Protein AF-A0A075U609-F1 (afdb_monomer_lite)

Radius of gyration: 17.45 Å; chains: 1; bounding box: 50×37×43 Å

Foldseek 3Di:
DLVLLQVFPAQDPCLVVCLVVLLVQLLVLLPDPDPLSLCSLVVSLLVSCCNGRNPVSSVLQADAFDPPLVVLLVVLLVLLVVQLVVLQVCQVVVVHDHWDAQPVLVVQADPDPVSNVVSLVSVLSSLLSLLSSLCSQLSVQLSVPCVPPHNVVSNVVSLLVSLLVSLVSCCVRGVNRSSCSRRNRSVSLSSLSVSSVNRVHNVSSSVSRSVSVCVPSVCSNVVND

InterPro domains:
  IPR003675 CAAX prenyl protease 2/Lysostaphin resistance protein A-like domain [PF02517] (118-215)

Secondary structure (DSSP, 8-state):
-HHHHHHSPPPPHHHHHHHHHHHHHHHHHHHS--TTGGGHHHHHHHHHHHHHHHHHHHHHHTSPPPTTTHHHHHHHHHHHHHHHHHHHHHHHHTT--PPPPPTTGGGT--SSHHHHHHHHHHHHHHHHHHHHHHHHHHHHHHHHHHHHH-HHHHHHHHHHHHHHHHHHHTTGGGTT-HHIIIIIIIIHTHHHHHHHHHHTSTHHHHHHHHHHHHHHHHHHHTT--

pLDDT: mean 94.1, std 4.77, range [74.94, 98.69]

Sequence (225 aa):
MLNRIEQAPMPYKWTFIVAPFIIALGMYGGTNPVPLSWLALLAAGSAVLVLMFGKETFLSFFKKMKKGSWKPIFVAIVLGYLVSIVASAVGPLLGQGALQENGIINSLAQPTLWGNIVTLTTLGISLIGEEVITASIAFPVYYLLVKKIGRKQAWIWAALISAALFGMMHFNAYNGNWYQMLIVIGVGRLPFTYAWTKTDSLWGGIIAHVVYDFLIFIPVMMGVL

Structure (mmCIF, N/CA/C/O backbone):
data_AF-A0A075U609-F1
#
_entry.id   AF-A0A075U609-F1
#
loop_
_atom_site.group_PDB
_atom_site.id
_atom_site.type_symbol
_atom_site.label_atom_id
_atom_site.label_alt_id
_atom_site.label_comp_id
_atom_site.label_asym_id
_atom_site.label_entity_id
_atom_site.label_seq_id
_atom_site.pdbx_PDB_ins_code
_atom_site.Cartn_x
_atom_site.Cartn_y
_atom_site.Cartn_z
_atom_site.occupancy
_atom_site.B_iso_or_equiv
_atom_site.auth_seq_id
_atom_site.auth_comp_id
_atom_site.auth_asym_id
_atom_site.auth_atom_id
_atom_site.pdbx_PDB_model_num
ATOM 1 N N . MET A 1 1 ? -5.079 -2.556 14.954 1.00 89.94 1 MET A N 1
ATOM 2 C CA . MET A 1 1 ? -5.094 -1.343 14.135 1.00 89.94 1 MET A CA 1
ATOM 3 C C . MET A 1 1 ? -6.533 -0.892 14.051 1.00 89.94 1 MET A C 1
ATOM 5 O O . MET A 1 1 ? -6.838 0.202 14.488 1.00 89.94 1 MET A O 1
ATOM 9 N N . LEU A 1 2 ? -7.421 -1.821 13.681 1.00 93.62 2 LEU A N 1
ATOM 10 C CA . LEU A 1 2 ? -8.878 -1.666 13.686 1.00 93.62 2 LEU A CA 1
ATOM 11 C C . LEU A 1 2 ? -9.460 -1.046 14.970 1.00 93.62 2 LEU A C 1
ATOM 13 O O . LEU A 1 2 ? -10.250 -0.121 14.862 1.00 93.62 2 LEU A O 1
ATOM 17 N N . ASN A 1 3 ? -9.008 -1.462 16.167 1.00 93.50 3 ASN A N 1
ATOM 18 C CA . ASN A 1 3 ? -9.445 -0.837 17.431 1.00 93.50 3 ASN A CA 1
ATOM 19 C C . ASN A 1 3 ? -9.239 0.692 17.431 1.00 93.50 3 ASN A C 1
ATOM 21 O O . ASN A 1 3 ? -10.088 1.412 17.931 1.00 93.50 3 ASN A O 1
ATOM 25 N N . ARG A 1 4 ? -8.132 1.188 16.859 1.00 92.25 4 ARG A N 1
ATOM 26 C CA . ARG A 1 4 ? -7.831 2.629 16.813 1.00 92.25 4 ARG A CA 1
ATOM 27 C C . ARG A 1 4 ? -8.744 3.364 15.845 1.00 92.25 4 ARG A C 1
ATOM 29 O O . ARG A 1 4 ? -9.154 4.471 16.135 1.00 92.25 4 ARG A O 1
ATOM 36 N N . ILE A 1 5 ? -9.075 2.727 14.721 1.00 92.94 5 ILE A N 1
ATOM 37 C CA . ILE A 1 5 ? -10.015 3.278 13.739 1.00 92.94 5 ILE A CA 1
ATOM 38 C C . ILE A 1 5 ? -11.420 3.361 14.350 1.00 92.94 5 ILE A C 1
ATOM 40 O O . ILE A 1 5 ? -12.106 4.359 14.185 1.00 92.94 5 ILE A O 1
ATOM 44 N N . GLU A 1 6 ? -11.838 2.340 15.100 1.00 93.31 6 GLU A N 1
ATOM 45 C CA . GLU A 1 6 ? -13.139 2.319 15.789 1.00 93.31 6 GLU A CA 1
ATOM 46 C C . GLU A 1 6 ? -13.249 3.338 16.926 1.00 93.31 6 GLU A C 1
ATOM 48 O O . GLU A 1 6 ? -14.343 3.825 17.198 1.00 93.31 6 GLU A O 1
ATOM 53 N N . GLN A 1 7 ? -12.131 3.643 17.587 1.00 90.25 7 GLN A N 1
ATOM 54 C CA . GLN A 1 7 ? -12.044 4.626 18.671 1.00 90.25 7 GLN A CA 1
ATOM 55 C C . GLN A 1 7 ? -11.752 6.046 18.171 1.00 90.25 7 GLN A C 1
ATOM 57 O O . GLN A 1 7 ? -11.786 6.983 18.965 1.00 90.25 7 GLN A O 1
ATOM 62 N N . ALA A 1 8 ? -11.452 6.212 16.880 1.00 87.56 8 ALA A N 1
ATOM 63 C CA . ALA A 1 8 ? -11.160 7.512 16.302 1.00 87.56 8 ALA A CA 1
ATOM 64 C C . ALA A 1 8 ? -12.390 8.432 16.396 1.00 87.56 8 ALA A C 1
ATOM 66 O O . ALA A 1 8 ? -13.528 7.955 16.264 1.00 87.56 8 ALA A O 1
ATOM 67 N N . PRO A 1 9 ? -12.185 9.749 16.587 1.00 80.62 9 PRO A N 1
ATOM 68 C CA . PRO A 1 9 ? -13.281 10.706 16.544 1.00 80.62 9 PRO A CA 1
ATOM 69 C C . PRO A 1 9 ? -14.033 10.593 15.214 1.00 80.62 9 PRO A C 1
ATOM 71 O O . PRO A 1 9 ? -13.450 10.253 14.184 1.00 80.62 9 PRO A O 1
ATOM 74 N N . MET A 1 10 ? -15.341 10.867 15.241 1.00 74.94 10 MET A N 1
ATOM 75 C CA . MET A 1 10 ? -16.157 10.880 14.025 1.00 74.94 10 MET A CA 1
ATOM 76 C C . MET A 1 10 ? -15.556 11.867 13.014 1.00 74.94 10 MET A C 1
ATOM 78 O O . MET A 1 10 ? -15.483 13.059 13.326 1.00 74.94 10 MET A O 1
ATOM 82 N N . PRO A 1 11 ? -15.167 11.416 11.805 1.00 80.19 11 PRO A N 1
ATOM 83 C CA . PRO A 1 11 ? -14.734 12.328 10.763 1.00 80.19 11 PRO A CA 1
ATOM 84 C C . PRO A 1 11 ? -15.886 13.269 10.404 1.00 80.19 11 PRO A C 1
ATOM 86 O O . PRO A 1 11 ? -17.041 12.841 10.288 1.00 80.19 11 PRO A O 1
ATOM 89 N N . TYR A 1 12 ? -15.589 14.548 10.176 1.00 84.38 12 TYR A N 1
ATOM 90 C CA . TYR A 1 12 ? -16.584 15.465 9.624 1.00 84.38 12 TYR A CA 1
ATOM 91 C C . TYR A 1 12 ? -17.046 14.966 8.253 1.00 84.38 12 TYR A C 1
ATOM 93 O O . TYR A 1 12 ? -16.222 14.565 7.439 1.00 84.38 12 TYR A O 1
ATOM 101 N N . LYS A 1 13 ? -18.349 15.039 7.950 1.00 86.44 13 LYS A N 1
ATOM 102 C CA . LYS A 1 13 ? -18.909 14.519 6.684 1.00 86.44 13 LYS A CA 1
ATOM 103 C C . LYS A 1 13 ? -18.201 15.056 5.432 1.00 86.44 13 LYS A C 1
ATOM 105 O O . LYS A 1 13 ? -18.061 14.325 4.458 1.00 86.44 13 LYS A O 1
ATOM 110 N N . TRP A 1 14 ? -17.726 16.302 5.468 1.00 89.06 14 TRP A N 1
ATOM 111 C CA . TRP A 1 14 ? -17.020 16.923 4.346 1.00 89.06 14 TRP A CA 1
ATOM 112 C C . TRP A 1 14 ? -15.679 16.243 4.024 1.00 89.06 14 TRP A C 1
ATOM 114 O O . TRP A 1 14 ? -15.254 16.272 2.872 1.00 89.06 14 TRP A O 1
ATOM 124 N N . THR A 1 15 ? -15.029 15.576 4.986 1.00 90.56 15 THR A N 1
ATOM 125 C CA . THR A 1 15 ? -13.741 14.904 4.737 1.00 90.56 15 THR A CA 1
ATOM 126 C C . THR A 1 15 ? -13.906 13.721 3.787 1.00 90.56 15 THR A C 1
ATOM 128 O O . THR A 1 15 ? -13.037 13.497 2.951 1.00 90.56 15 THR A O 1
ATOM 131 N N . PHE A 1 16 ? -15.051 13.028 3.819 1.00 91.06 16 PHE A N 1
ATOM 132 C CA . PHE A 1 16 ? -15.394 11.984 2.845 1.00 91.06 16 PHE A CA 1
ATOM 133 C C . PHE A 1 16 ? -15.597 12.527 1.429 1.00 91.06 16 PHE A C 1
ATOM 135 O O . PHE A 1 16 ? -15.371 11.798 0.469 1.00 91.06 16 PHE A O 1
ATOM 142 N N . ILE A 1 17 ? -15.999 13.793 1.296 1.00 92.69 17 ILE A N 1
ATOM 143 C CA . ILE A 1 17 ? -16.165 14.457 -0.002 1.00 92.69 17 ILE A CA 1
ATOM 144 C C . ILE A 1 17 ? -14.805 14.899 -0.542 1.00 92.69 17 ILE A C 1
ATOM 146 O O . ILE A 1 17 ? -14.534 14.723 -1.722 1.00 92.69 17 ILE A O 1
ATOM 150 N N . VAL A 1 18 ? -13.938 15.446 0.313 1.00 95.19 18 VAL A N 1
ATOM 151 C CA . VAL A 1 18 ? -12.632 15.988 -0.094 1.00 95.19 18 VAL A CA 1
ATOM 152 C C . VAL A 1 18 ? -11.582 14.892 -0.317 1.00 95.19 18 VAL A C 1
ATOM 154 O O . VAL A 1 18 ? -10.724 15.037 -1.186 1.00 95.19 18 VAL A O 1
ATOM 157 N N . ALA A 1 19 ? -11.648 13.778 0.419 1.00 95.50 19 ALA A N 1
ATOM 158 C CA . ALA A 1 19 ? -10.645 12.713 0.349 1.00 95.50 19 ALA A CA 1
ATOM 159 C C . ALA A 1 19 ? -10.409 12.152 -1.071 1.00 95.50 19 ALA A C 1
ATOM 161 O O . ALA A 1 19 ? -9.244 12.073 -1.463 1.00 95.50 19 ALA A O 1
ATOM 162 N N . PRO A 1 20 ? -11.440 11.835 -1.883 1.00 95.44 20 PRO A N 1
ATOM 163 C CA . PRO A 1 20 ? -11.241 11.398 -3.266 1.00 95.44 20 PRO A CA 1
ATOM 164 C C . PRO A 1 20 ? -10.453 12.393 -4.126 1.00 95.44 20 PRO A C 1
ATOM 166 O O . PRO A 1 20 ? -9.621 11.970 -4.924 1.00 95.44 20 PRO A O 1
ATOM 169 N N . PHE A 1 21 ? -10.655 13.702 -3.941 1.00 96.88 21 PHE A N 1
ATOM 170 C CA . PHE A 1 21 ? -9.923 14.730 -4.690 1.00 96.88 21 PHE A CA 1
ATOM 171 C C . PHE A 1 21 ? -8.454 14.805 -4.272 1.00 96.88 21 PHE A C 1
ATOM 173 O O . PHE A 1 21 ? -7.583 14.923 -5.129 1.00 96.88 21 PHE A O 1
ATOM 180 N N . ILE A 1 22 ? -8.161 14.685 -2.973 1.00 97.62 22 ILE A N 1
ATOM 181 C CA . ILE A 1 22 ? -6.775 14.629 -2.482 1.00 97.62 22 ILE A CA 1
ATOM 182 C C . ILE A 1 22 ? -6.077 13.372 -3.012 1.00 97.62 22 ILE A C 1
ATOM 184 O O . ILE A 1 22 ? -4.937 13.453 -3.463 1.00 97.62 22 ILE A O 1
ATOM 188 N N . ILE A 1 23 ? -6.764 12.225 -3.007 1.00 96.62 23 ILE A N 1
ATOM 189 C CA . ILE A 1 23 ? -6.241 10.976 -3.575 1.00 96.62 23 ILE A CA 1
ATOM 190 C C . ILE A 1 23 ? -5.966 11.147 -5.071 1.00 96.62 23 ILE A C 1
ATOM 192 O O . ILE A 1 23 ? -4.880 10.799 -5.523 1.00 96.62 23 ILE A O 1
ATOM 196 N N . ALA A 1 24 ? -6.900 11.724 -5.831 1.00 95.19 24 ALA A N 1
ATOM 197 C CA . ALA A 1 24 ? -6.725 11.979 -7.260 1.00 95.19 24 ALA A CA 1
ATOM 198 C C . ALA A 1 24 ? -5.544 12.923 -7.545 1.00 95.19 24 ALA A C 1
ATOM 200 O O . ALA A 1 24 ? -4.762 12.668 -8.458 1.00 95.19 24 ALA A O 1
ATOM 201 N N . LEU A 1 25 ? -5.362 13.969 -6.733 1.00 95.25 25 LEU A N 1
ATOM 202 C CA . LEU A 1 25 ? -4.216 14.873 -6.839 1.00 95.25 25 LEU A CA 1
ATOM 203 C C . LEU A 1 25 ? -2.893 14.161 -6.520 1.00 95.25 25 LEU A C 1
ATOM 205 O O . LEU A 1 25 ? -1.910 14.345 -7.234 1.00 95.25 25 LEU A O 1
ATOM 209 N N . GLY A 1 26 ? -2.873 13.319 -5.483 1.00 95.62 26 GLY A N 1
ATOM 210 C CA . GLY A 1 26 ? -1.724 12.472 -5.156 1.00 95.62 26 GLY A CA 1
ATOM 211 C C . GLY A 1 26 ? -1.374 11.513 -6.288 1.00 95.62 26 GLY A C 1
ATOM 212 O O . GLY A 1 26 ? -0.206 11.383 -6.642 1.00 95.62 26 GLY A O 1
ATOM 213 N N . MET A 1 27 ? -2.386 10.898 -6.902 1.00 93.56 27 MET A N 1
ATOM 214 C CA . MET A 1 27 ? -2.225 10.023 -8.064 1.00 93.56 27 MET A CA 1
ATOM 215 C C . MET A 1 27 ? -1.670 10.760 -9.275 1.00 93.56 27 MET A C 1
ATOM 217 O O . MET A 1 27 ? -0.743 10.270 -9.917 1.00 93.56 27 MET A O 1
ATOM 221 N N . TYR A 1 28 ? -2.193 11.950 -9.564 1.00 92.44 28 TYR A N 1
ATOM 222 C CA . TYR A 1 28 ? -1.653 12.804 -10.613 1.00 92.44 28 TYR A CA 1
ATOM 223 C C . TYR A 1 28 ? -0.179 13.128 -10.341 1.00 92.44 28 TYR A C 1
ATOM 225 O O . TYR A 1 28 ? 0.665 12.905 -11.204 1.00 92.44 28 TYR A O 1
ATOM 233 N N . GLY A 1 29 ? 0.159 13.560 -9.123 1.00 92.69 29 GLY A N 1
ATOM 234 C CA . GLY A 1 29 ? 1.542 13.859 -8.744 1.00 92.69 29 GLY A CA 1
ATOM 235 C C . GLY A 1 29 ? 2.477 12.644 -8.772 1.00 92.69 29 GLY A C 1
ATOM 236 O O . GLY A 1 29 ? 3.643 12.797 -9.111 1.00 92.69 29 GLY A O 1
ATOM 237 N N . GLY A 1 30 ? 1.987 11.445 -8.449 1.00 89.44 30 GLY A N 1
ATOM 238 C CA . GLY A 1 30 ? 2.792 10.217 -8.433 1.00 89.44 30 GLY A CA 1
ATOM 239 C C . GLY A 1 30 ? 3.042 9.611 -9.815 1.00 89.44 30 GLY A C 1
ATOM 240 O O . GLY A 1 30 ? 4.015 8.890 -9.996 1.00 89.44 30 GLY A O 1
ATOM 241 N N . THR A 1 31 ? 2.185 9.912 -10.795 1.00 86.38 31 THR A N 1
ATOM 242 C CA . THR A 1 31 ? 2.248 9.328 -12.150 1.00 86.38 31 THR A CA 1
ATOM 243 C C . THR A 1 31 ? 2.775 10.286 -13.215 1.00 86.38 31 THR A C 1
ATOM 245 O O . THR A 1 31 ? 3.017 9.868 -14.344 1.00 86.38 31 THR A O 1
ATOM 248 N N . ASN A 1 32 ? 2.968 11.562 -12.875 1.00 86.56 32 ASN A N 1
ATOM 249 C CA . ASN A 1 32 ? 3.495 12.579 -13.780 1.00 86.56 32 ASN A CA 1
ATOM 250 C C . ASN A 1 32 ? 4.910 13.005 -13.357 1.00 86.56 32 ASN A C 1
ATOM 252 O O . ASN A 1 32 ? 5.244 12.931 -12.171 1.00 86.56 32 ASN A O 1
ATOM 256 N N . PRO A 1 33 ? 5.745 13.490 -14.295 1.00 82.88 33 PRO A N 1
ATOM 257 C CA . PRO A 1 33 ? 7.124 13.899 -14.026 1.00 82.88 33 PRO A CA 1
ATOM 258 C C . PRO A 1 33 ? 7.183 15.270 -13.330 1.00 82.88 33 PRO A C 1
ATOM 260 O O . PRO A 1 33 ? 7.757 16.230 -13.839 1.00 82.88 33 PRO A O 1
ATOM 263 N N . VAL A 1 34 ? 6.558 15.382 -12.159 1.00 87.94 34 VAL A N 1
ATOM 264 C CA . VAL A 1 34 ? 6.635 16.563 -11.295 1.00 87.94 34 VAL A CA 1
ATOM 265 C C . VAL A 1 34 ? 7.756 16.393 -10.263 1.00 87.94 34 VAL A C 1
ATOM 267 O O . VAL A 1 34 ? 8.055 15.263 -9.859 1.00 87.94 34 VAL A O 1
ATOM 270 N N . PRO A 1 35 ? 8.386 17.486 -9.793 1.00 89.62 35 PRO A N 1
ATOM 271 C CA . PRO A 1 35 ? 9.364 17.406 -8.715 1.00 89.62 35 PRO A CA 1
ATOM 272 C C . PRO A 1 35 ? 8.787 16.679 -7.496 1.00 89.62 35 PRO A C 1
ATOM 274 O O . PRO A 1 35 ? 7.678 16.980 -7.060 1.00 89.62 35 PRO A O 1
ATOM 277 N N . LEU A 1 36 ? 9.561 15.745 -6.935 1.00 91.94 36 LEU A N 1
ATOM 278 C CA . LEU A 1 36 ? 9.181 14.960 -5.753 1.00 91.94 36 LEU A CA 1
ATOM 279 C C . LEU A 1 36 ? 7.933 14.073 -5.944 1.00 91.94 36 LEU A C 1
ATOM 281 O O . LEU A 1 36 ? 7.247 13.768 -4.968 1.00 91.94 36 LEU A O 1
ATOM 285 N N . SER A 1 37 ? 7.651 13.611 -7.167 1.00 93.25 37 SER A N 1
ATOM 286 C CA . SER A 1 37 ? 6.551 12.671 -7.461 1.00 93.25 37 SER A CA 1
ATOM 287 C C . SER A 1 37 ? 6.533 11.434 -6.545 1.00 93.25 37 SER A C 1
ATOM 289 O O . SER A 1 37 ? 5.469 11.005 -6.105 1.00 93.25 37 SER A O 1
ATOM 291 N N . TRP A 1 38 ? 7.706 10.934 -6.143 1.00 93.12 38 TRP A N 1
ATOM 292 C CA . TRP A 1 38 ? 7.889 9.821 -5.195 1.00 93.12 38 TRP A CA 1
ATOM 293 C C . TRP A 1 38 ? 7.359 10.091 -3.769 1.00 93.12 38 TRP A C 1
ATOM 295 O O . TRP A 1 38 ? 7.221 9.162 -2.976 1.00 93.12 38 TRP A O 1
ATOM 305 N N . LEU A 1 39 ? 7.031 11.344 -3.425 1.00 97.06 39 LEU A N 1
ATOM 306 C CA . LEU A 1 39 ? 6.353 11.717 -2.175 1.00 97.06 39 LEU A CA 1
ATOM 307 C C . LEU A 1 39 ? 4.843 11.918 -2.340 1.00 97.06 39 LEU A C 1
ATOM 309 O O . LEU A 1 39 ? 4.142 12.025 -1.333 1.00 97.06 39 LEU A O 1
ATOM 313 N N . ALA A 1 40 ? 4.323 11.994 -3.567 1.00 97.00 40 ALA A N 1
ATOM 314 C CA . ALA A 1 40 ? 2.960 12.456 -3.822 1.00 97.00 40 ALA A CA 1
ATOM 315 C C . ALA A 1 40 ? 1.900 11.561 -3.161 1.00 97.00 40 ALA A C 1
ATOM 317 O O . ALA A 1 40 ? 1.006 12.062 -2.474 1.00 97.00 40 ALA A O 1
ATOM 318 N N . LEU A 1 41 ? 2.035 10.236 -3.294 1.00 97.56 41 LEU A N 1
ATOM 319 C CA . LEU A 1 41 ? 1.119 9.270 -2.675 1.00 97.56 41 LEU A CA 1
ATOM 320 C C . LEU A 1 41 ? 1.217 9.285 -1.147 1.00 97.56 41 LEU A C 1
ATOM 322 O O . LEU A 1 41 ? 0.195 9.258 -0.457 1.00 97.56 41 LEU A O 1
ATOM 326 N N . LEU A 1 42 ? 2.438 9.402 -0.615 1.00 98.31 42 LEU A N 1
ATOM 327 C CA . LEU A 1 42 ? 2.677 9.497 0.823 1.00 98.31 42 LEU A CA 1
ATOM 328 C C . LEU A 1 42 ? 2.034 10.756 1.409 1.00 98.31 42 LEU A C 1
ATOM 330 O O . LEU A 1 42 ? 1.344 10.677 2.428 1.00 98.31 42 LEU A O 1
ATOM 334 N N . ALA A 1 43 ? 2.227 11.904 0.759 1.00 98.19 43 ALA A N 1
ATOM 335 C CA . ALA A 1 43 ? 1.663 13.180 1.178 1.00 98.19 43 ALA A CA 1
ATOM 336 C C . ALA A 1 43 ? 0.130 13.160 1.119 1.00 98.19 43 ALA A C 1
ATOM 338 O O . ALA A 1 43 ? -0.524 13.475 2.114 1.00 98.19 43 ALA A O 1
ATOM 339 N N . ALA A 1 44 ? -0.448 12.727 -0.005 1.00 98.19 44 ALA A N 1
ATOM 340 C CA . ALA A 1 44 ? -1.895 12.670 -0.194 1.00 98.19 44 ALA A CA 1
ATOM 341 C C . ALA A 1 44 ? -2.571 11.688 0.773 1.00 98.19 44 ALA A C 1
ATOM 343 O O . ALA A 1 44 ? -3.532 12.050 1.455 1.00 98.19 44 ALA A O 1
ATOM 344 N N . GLY A 1 45 ? -2.044 10.467 0.896 1.00 98.31 45 GLY A N 1
ATOM 345 C CA . GLY A 1 45 ? -2.590 9.462 1.806 1.00 98.31 45 GLY A CA 1
ATOM 346 C C . GLY A 1 45 ? -2.485 9.889 3.270 1.00 98.31 45 GLY A C 1
ATOM 347 O O . GLY A 1 45 ? -3.445 9.739 4.029 1.00 98.31 45 GLY A O 1
ATOM 348 N N . SER A 1 46 ? -1.360 10.496 3.665 1.00 98.50 46 SER A N 1
ATOM 349 C CA . SER A 1 46 ? -1.190 11.044 5.017 1.00 98.50 46 SER A CA 1
ATOM 350 C C . SER A 1 46 ? -2.172 12.180 5.285 1.00 98.50 46 SER A C 1
ATOM 352 O O . SER A 1 46 ? -2.806 12.193 6.339 1.00 98.50 46 SER A O 1
ATOM 354 N N . ALA A 1 47 ? -2.352 13.099 4.331 1.00 98.12 47 ALA A N 1
ATOM 355 C CA . ALA A 1 47 ? -3.307 14.196 4.450 1.00 98.12 47 ALA A CA 1
ATOM 356 C C . ALA A 1 47 ? -4.735 13.674 4.656 1.00 98.12 47 ALA A C 1
ATOM 358 O O . ALA A 1 47 ? -5.407 14.102 5.592 1.00 98.12 47 ALA A O 1
ATOM 359 N N . VAL A 1 48 ? -5.178 12.695 3.860 1.00 97.75 48 VAL A N 1
ATOM 360 C CA . VAL A 1 48 ? -6.504 12.076 4.022 1.00 97.75 48 VAL A CA 1
ATOM 361 C C . VAL A 1 48 ? -6.648 11.403 5.385 1.00 97.75 48 VAL A C 1
ATOM 363 O O . VAL A 1 48 ? -7.635 11.637 6.080 1.00 97.75 48 VAL A O 1
ATOM 366 N N . LEU A 1 49 ? -5.665 10.606 5.812 1.00 97.19 49 LEU A N 1
ATOM 367 C CA . LEU A 1 49 ? -5.727 9.921 7.106 1.00 97.19 49 LEU A CA 1
ATOM 368 C C . LEU A 1 49 ? -5.742 10.899 8.287 1.00 97.19 49 LEU A C 1
ATOM 370 O O . LEU A 1 49 ? -6.475 10.673 9.250 1.00 97.19 49 LEU A O 1
ATOM 374 N N . VAL A 1 50 ? -4.975 11.991 8.217 1.00 96.50 50 VAL A N 1
ATOM 375 C CA . VAL A 1 50 ? -4.978 13.048 9.239 1.00 96.50 50 VAL A CA 1
ATOM 376 C C . VAL A 1 50 ? -6.310 13.792 9.252 1.00 96.50 50 VAL A C 1
ATOM 378 O O . VAL A 1 50 ? -6.866 13.997 10.329 1.00 96.50 50 VAL A O 1
ATOM 381 N N . LEU A 1 51 ? -6.851 14.162 8.087 1.00 95.50 51 LEU A N 1
ATOM 382 C CA . LEU A 1 51 ? -8.149 14.836 7.986 1.00 95.50 51 LEU A CA 1
ATOM 383 C C . LEU A 1 51 ? -9.290 13.968 8.522 1.00 95.50 51 LEU A C 1
ATOM 385 O O . LEU A 1 51 ? -10.212 14.486 9.149 1.00 95.50 51 LEU A O 1
ATOM 389 N N . MET A 1 52 ? -9.233 12.656 8.289 1.00 94.25 52 MET A N 1
ATOM 390 C CA . MET A 1 52 ? -10.300 11.748 8.700 1.00 94.25 52 MET A CA 1
ATOM 391 C C . MET A 1 52 ? -10.201 11.305 10.154 1.00 94.25 52 MET A C 1
ATOM 393 O O . MET A 1 52 ? -11.220 11.251 10.834 1.00 94.25 52 MET A O 1
ATOM 397 N N . PHE A 1 53 ? -9.003 10.986 10.641 1.00 94.56 53 PHE A N 1
ATOM 398 C CA . PHE A 1 53 ? -8.833 10.336 11.945 1.00 94.56 53 PHE A CA 1
ATOM 399 C C . PHE A 1 53 ? -8.077 11.187 12.972 1.00 94.56 53 PHE A C 1
ATOM 401 O O . PHE A 1 53 ? -7.971 10.791 14.135 1.00 94.56 53 PHE A O 1
ATOM 408 N N . GLY A 1 54 ? -7.555 12.347 12.571 1.00 94.25 54 GLY A N 1
ATOM 409 C CA . GLY A 1 54 ? -6.710 13.202 13.398 1.00 94.25 54 GLY A CA 1
ATOM 410 C C . GLY A 1 54 ? -5.247 12.747 13.442 1.00 94.25 54 GLY A C 1
ATOM 411 O O . GLY A 1 54 ? -4.912 11.583 13.205 1.00 94.25 54 GLY A O 1
ATOM 412 N N . LYS A 1 55 ? -4.353 13.686 13.778 1.00 94.88 55 LYS A N 1
ATOM 413 C CA . LYS A 1 55 ? -2.894 13.472 13.815 1.00 94.88 55 LYS A CA 1
ATOM 414 C C . LYS A 1 55 ? -2.483 12.338 14.758 1.00 94.88 55 LYS A C 1
ATOM 416 O O . LYS A 1 55 ? -1.639 11.526 14.393 1.00 94.88 55 LYS A O 1
ATOM 421 N N . GLU A 1 56 ? -3.066 12.268 15.952 1.00 94.12 56 GLU A N 1
ATOM 422 C CA . GLU A 1 56 ? -2.709 11.251 16.951 1.00 94.12 56 GLU A CA 1
ATOM 423 C C . GLU A 1 56 ? -3.053 9.839 16.470 1.00 94.12 56 GLU A C 1
ATOM 425 O O . GLU A 1 56 ? -2.199 8.948 16.485 1.00 94.12 56 GLU A O 1
ATOM 430 N N . THR A 1 57 ? -4.271 9.644 15.954 1.00 94.94 57 THR A N 1
ATOM 431 C CA . THR A 1 57 ? -4.688 8.362 15.376 1.00 94.94 57 THR A CA 1
ATOM 432 C C . THR A 1 57 ? -3.828 8.003 14.167 1.00 94.94 57 THR A C 1
ATOM 434 O O . THR A 1 57 ? -3.377 6.862 14.069 1.00 94.94 57 THR A O 1
ATOM 437 N N . PHE A 1 58 ? -3.527 8.963 13.289 1.00 96.25 58 PHE A N 1
ATOM 438 C CA . PHE A 1 58 ? -2.630 8.751 12.152 1.00 96.25 58 PHE A CA 1
ATOM 439 C C . PHE A 1 58 ? -1.248 8.245 12.592 1.00 96.25 58 PHE A C 1
ATOM 441 O O . PHE A 1 58 ? -0.819 7.173 12.164 1.00 96.25 58 PHE A O 1
ATOM 448 N N . LEU A 1 59 ? -0.578 8.951 13.508 1.00 96.56 59 LEU A N 1
ATOM 449 C CA . LEU A 1 59 ? 0.739 8.547 14.016 1.00 96.56 59 LEU A CA 1
ATOM 450 C C . LEU A 1 59 ? 0.685 7.181 14.709 1.00 96.56 59 LEU A C 1
ATOM 452 O O . LEU A 1 59 ? 1.608 6.372 14.593 1.00 96.56 59 LEU A O 1
ATOM 456 N N . SER A 1 60 ? -0.429 6.870 15.374 1.00 95.81 60 SER A N 1
ATOM 457 C CA . SER A 1 60 ? -0.630 5.573 16.016 1.00 95.81 60 SER A CA 1
ATOM 458 C C . SER A 1 60 ? -0.663 4.397 15.029 1.00 95.81 60 SER A C 1
ATOM 460 O O . SER A 1 60 ? -0.415 3.257 15.439 1.00 95.81 60 SER A O 1
ATOM 462 N N . PHE A 1 61 ? -0.947 4.621 13.740 1.00 97.00 61 PHE A N 1
ATOM 463 C CA . PHE A 1 61 ? -0.874 3.575 12.713 1.00 97.00 61 PHE A CA 1
ATOM 464 C C . PHE A 1 61 ? 0.565 3.113 12.457 1.00 97.00 61 PHE A C 1
ATOM 466 O O . PHE A 1 61 ? 0.761 1.952 12.103 1.00 97.00 61 PHE A O 1
ATOM 473 N N . PHE A 1 62 ? 1.558 3.959 12.742 1.00 97.19 62 PHE A N 1
ATOM 474 C CA . PHE A 1 62 ? 2.993 3.695 12.572 1.00 97.19 62 PHE A CA 1
ATOM 475 C C . PHE A 1 62 ? 3.703 3.341 13.879 1.00 97.19 62 PHE A C 1
ATOM 477 O O . PHE A 1 62 ? 4.933 3.348 13.957 1.00 97.19 62 PHE A O 1
ATOM 484 N N . LYS A 1 63 ? 2.957 3.014 14.937 1.00 94.62 63 LYS A N 1
ATOM 485 C CA . LYS A 1 63 ? 3.573 2.563 16.186 1.00 94.62 63 LYS A CA 1
ATOM 486 C C . LYS A 1 63 ? 4.387 1.278 15.971 1.00 94.62 63 LYS A C 1
ATOM 488 O O . LYS A 1 63 ? 4.151 0.516 15.026 1.00 94.62 63 LYS A O 1
ATOM 493 N N . LYS A 1 64 ? 5.275 0.982 16.924 1.00 94.25 64 LYS A N 1
ATOM 494 C CA . LYS A 1 64 ? 6.040 -0.271 16.966 1.00 94.25 64 LYS A CA 1
ATOM 495 C C . LYS A 1 64 ? 5.125 -1.494 16.817 1.00 94.25 64 LYS A C 1
ATOM 497 O O . LYS A 1 64 ? 4.089 -1.601 17.480 1.00 94.25 64 LYS A O 1
ATOM 502 N N . MET A 1 65 ? 5.533 -2.418 15.951 1.00 95.56 65 MET A N 1
ATOM 503 C CA . MET A 1 65 ? 4.820 -3.669 15.696 1.00 95.56 65 MET A CA 1
ATOM 504 C C . MET A 1 65 ? 4.801 -4.574 16.936 1.00 95.56 65 MET A C 1
ATOM 506 O O . MET A 1 65 ? 5.702 -4.524 17.778 1.00 95.56 65 MET A O 1
ATOM 510 N N . LYS A 1 66 ? 3.793 -5.446 17.039 1.00 90.38 66 LYS A N 1
ATOM 511 C CA . LYS A 1 66 ? 3.719 -6.465 18.104 1.00 90.38 66 LYS A CA 1
ATOM 512 C C . LYS A 1 66 ? 4.951 -7.384 18.088 1.00 90.38 66 LYS A C 1
ATOM 514 O O . LYS A 1 66 ? 5.506 -7.666 17.024 1.00 90.38 66 LYS A O 1
ATOM 519 N N . LYS A 1 67 ? 5.366 -7.911 19.247 1.00 89.31 67 LYS A N 1
ATOM 520 C CA . LYS A 1 67 ? 6.401 -8.965 19.295 1.00 89.31 67 LYS A CA 1
ATOM 521 C C . LYS A 1 67 ? 5.964 -10.159 18.430 1.00 89.31 67 LYS A C 1
ATOM 523 O O . LYS A 1 67 ? 4.785 -10.497 18.408 1.00 89.31 67 LYS A O 1
ATOM 528 N N . GLY A 1 68 ? 6.902 -10.760 17.697 1.00 90.75 68 GLY A N 1
ATOM 529 C CA . GLY A 1 68 ? 6.610 -11.869 16.776 1.00 90.75 68 GLY A CA 1
ATOM 530 C C . GLY A 1 68 ? 6.008 -11.459 15.423 1.00 90.75 68 GLY A C 1
ATOM 531 O O . GLY A 1 68 ? 5.619 -12.329 14.649 1.00 90.75 68 GLY A O 1
ATOM 532 N N . SER A 1 69 ? 5.959 -10.159 15.102 1.00 94.25 69 SER A N 1
ATOM 533 C CA . SER A 1 69 ? 5.413 -9.657 13.827 1.00 94.25 69 SER A CA 1
ATOM 534 C C . SER A 1 69 ? 6.198 -10.078 12.578 1.00 94.25 69 SER A C 1
ATOM 536 O O . SER A 1 69 ? 5.667 -9.984 11.480 1.00 94.25 69 SER A O 1
ATOM 538 N N . TRP A 1 70 ? 7.418 -10.603 12.713 1.00 96.44 70 TRP A N 1
ATOM 539 C CA . TRP A 1 70 ? 8.202 -11.081 11.570 1.00 96.44 70 TRP A CA 1
ATOM 540 C C . TRP A 1 70 ? 7.561 -12.275 10.855 1.00 96.44 70 TRP A C 1
ATOM 542 O O . TRP A 1 70 ? 7.615 -12.348 9.632 1.00 96.44 70 TRP A O 1
ATOM 552 N N . LYS A 1 71 ? 6.874 -13.167 11.586 1.00 96.69 71 LYS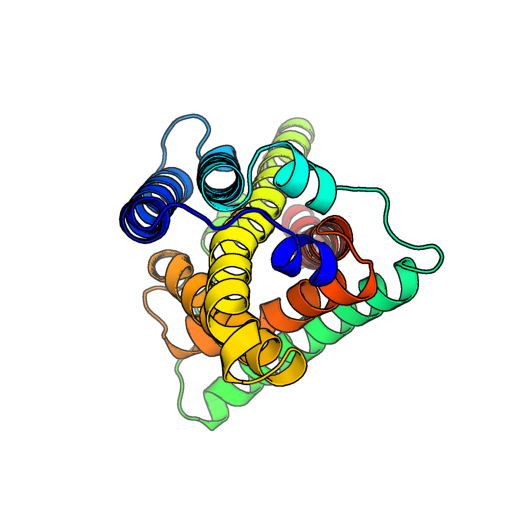 A N 1
ATOM 553 C CA . LYS A 1 71 ? 6.161 -14.304 10.981 1.00 96.69 71 LYS A CA 1
ATOM 554 C C . LYS A 1 71 ? 5.049 -13.854 10.018 1.00 96.69 71 LYS A C 1
ATOM 556 O O . LYS A 1 71 ? 5.064 -14.307 8.879 1.00 96.69 71 LYS A O 1
ATOM 561 N N . PRO A 1 72 ? 4.088 -12.989 10.407 1.00 97.19 72 PRO A N 1
ATOM 562 C CA . PRO A 1 72 ? 3.069 -12.525 9.469 1.00 97.19 72 PRO A CA 1
ATOM 563 C C . PRO A 1 72 ? 3.629 -11.676 8.320 1.00 97.19 72 PRO A C 1
ATOM 565 O O . PRO A 1 72 ? 3.052 -11.736 7.242 1.00 97.19 72 PRO A O 1
ATOM 568 N N . ILE A 1 73 ? 4.736 -10.944 8.512 1.00 98.25 73 ILE A N 1
ATOM 569 C CA . ILE A 1 73 ? 5.427 -10.231 7.419 1.00 98.25 73 ILE A CA 1
ATOM 570 C C . ILE A 1 73 ? 5.973 -11.231 6.397 1.00 98.25 73 ILE A C 1
ATOM 572 O O . ILE A 1 73 ? 5.673 -11.123 5.215 1.00 98.25 73 ILE A O 1
ATOM 576 N N . PHE A 1 74 ? 6.706 -12.249 6.855 1.00 98.19 74 PHE A N 1
ATOM 577 C CA . PHE A 1 74 ? 7.232 -13.298 5.982 1.00 98.19 74 PHE A CA 1
ATOM 578 C C . PHE A 1 74 ? 6.115 -14.034 5.228 1.00 98.19 74 PHE A C 1
ATOM 580 O O . PHE A 1 74 ? 6.191 -14.208 4.016 1.00 98.19 74 PHE A O 1
ATOM 587 N N . VAL A 1 75 ? 5.036 -14.404 5.928 1.00 98.12 75 VAL A N 1
ATOM 588 C CA . VAL A 1 75 ? 3.856 -15.024 5.302 1.00 98.12 75 VAL A CA 1
ATOM 589 C C . VAL A 1 75 ? 3.236 -14.103 4.251 1.00 98.12 75 VAL A C 1
ATOM 591 O O . VAL A 1 75 ? 2.838 -14.588 3.200 1.00 98.12 75 VAL A O 1
ATOM 594 N N . ALA A 1 76 ? 3.161 -12.794 4.504 1.00 98.31 76 ALA A N 1
ATOM 595 C CA . ALA A 1 76 ? 2.636 -11.839 3.535 1.00 98.31 76 ALA A CA 1
ATOM 596 C C . ALA A 1 76 ? 3.503 -11.751 2.271 1.00 98.31 76 ALA A C 1
ATOM 598 O O . ALA A 1 76 ? 2.945 -11.730 1.182 1.00 98.31 76 ALA A O 1
ATOM 599 N N . ILE A 1 77 ? 4.833 -11.769 2.402 1.00 98.50 77 ILE A N 1
ATOM 600 C CA . ILE A 1 77 ? 5.759 -11.780 1.256 1.00 98.50 77 ILE A CA 1
ATOM 601 C C . ILE A 1 77 ? 5.548 -13.045 0.413 1.00 98.50 77 ILE A C 1
ATOM 603 O O . ILE A 1 77 ? 5.322 -12.957 -0.791 1.00 98.50 77 ILE A O 1
ATOM 607 N N . VAL A 1 78 ? 5.554 -14.223 1.047 1.00 98.25 78 VAL A N 1
ATOM 608 C CA . VAL A 1 78 ? 5.369 -15.508 0.347 1.00 98.25 78 VAL A CA 1
ATOM 609 C C . VAL A 1 78 ? 3.998 -15.580 -0.325 1.00 98.25 78 VAL A C 1
ATOM 611 O O . VAL A 1 78 ? 3.901 -15.959 -1.489 1.00 98.25 78 VAL A O 1
ATOM 614 N N . LEU A 1 79 ? 2.931 -15.196 0.384 1.00 98.06 79 LEU A N 1
ATOM 615 C CA . LEU A 1 79 ? 1.588 -15.164 -0.193 1.00 98.06 79 LEU A CA 1
ATOM 616 C C . LEU A 1 79 ? 1.470 -14.134 -1.318 1.00 98.06 79 LEU A C 1
ATOM 618 O O . LEU A 1 79 ? 0.753 -14.411 -2.269 1.00 98.06 79 LEU A O 1
ATOM 622 N N . GLY A 1 80 ? 2.166 -12.995 -1.235 1.00 97.62 80 GLY A N 1
ATOM 623 C CA . GLY A 1 80 ? 2.258 -12.016 -2.322 1.00 97.62 80 GLY A CA 1
ATOM 624 C C . GLY A 1 80 ? 2.734 -12.679 -3.609 1.00 97.62 80 GLY A C 1
ATOM 625 O O . GLY A 1 80 ? 2.013 -12.673 -4.602 1.00 97.62 80 GLY A O 1
ATOM 626 N N . TYR A 1 81 ? 3.872 -13.379 -3.551 1.00 97.00 81 TYR A N 1
ATOM 627 C CA . TYR A 1 81 ? 4.422 -14.066 -4.726 1.00 97.00 81 TYR A CA 1
ATOM 628 C C . TYR A 1 81 ? 3.500 -15.162 -5.231 1.00 97.00 81 TYR A C 1
ATOM 630 O O . TYR A 1 81 ? 3.234 -15.236 -6.426 1.00 97.00 81 TYR A O 1
ATOM 638 N N . LEU A 1 82 ? 2.985 -16.004 -4.332 1.00 97.88 82 LEU A N 1
ATOM 639 C CA . LEU A 1 82 ? 2.087 -17.090 -4.719 1.00 97.88 82 LEU A CA 1
ATOM 640 C C . LEU A 1 82 ? 0.829 -16.555 -5.408 1.00 97.88 82 LEU A C 1
ATOM 642 O O . LEU A 1 82 ? 0.447 -17.069 -6.456 1.00 97.88 82 LEU A O 1
ATOM 646 N N . VAL A 1 83 ? 0.208 -15.512 -4.854 1.00 96.81 83 VAL A N 1
ATOM 647 C CA . VAL A 1 83 ? -0.978 -14.884 -5.446 1.00 96.81 83 VAL A CA 1
ATOM 648 C C . VAL A 1 83 ? -0.640 -14.277 -6.803 1.00 96.81 83 VAL A C 1
ATOM 650 O O . VAL A 1 83 ? -1.363 -14.542 -7.758 1.00 96.81 83 VAL A O 1
ATOM 653 N N . SER A 1 84 ? 0.455 -13.524 -6.927 1.00 94.12 84 SER A N 1
ATOM 654 C CA . SER A 1 84 ? 0.840 -12.888 -8.192 1.00 94.12 84 SER A CA 1
ATOM 655 C C . SER A 1 84 ? 1.239 -13.895 -9.273 1.00 94.12 84 SER A C 1
ATOM 657 O O . SER A 1 84 ? 0.860 -13.704 -10.428 1.00 94.12 84 SER A O 1
ATOM 659 N N . ILE A 1 85 ? 1.920 -14.992 -8.925 1.00 95.00 85 ILE A N 1
ATOM 660 C CA . ILE A 1 85 ? 2.273 -16.075 -9.861 1.00 95.00 85 ILE A CA 1
ATOM 661 C C . ILE A 1 85 ? 1.011 -16.799 -10.331 1.00 95.00 85 ILE A C 1
ATOM 663 O O . ILE A 1 85 ? 0.807 -16.953 -11.533 1.00 95.00 85 ILE A O 1
ATOM 667 N N . VAL A 1 86 ? 0.138 -17.209 -9.403 1.00 96.19 86 VAL A N 1
ATOM 668 C CA . VAL A 1 86 ? -1.111 -17.907 -9.746 1.00 96.19 86 VAL A CA 1
ATOM 669 C C . VAL A 1 86 ? -2.021 -17.005 -10.576 1.00 96.19 86 VAL A C 1
ATOM 671 O O . VAL A 1 86 ? -2.533 -17.443 -11.601 1.00 96.19 86 VAL A O 1
ATOM 674 N N . ALA A 1 87 ? -2.187 -15.740 -10.184 1.00 94.56 87 ALA A N 1
ATOM 675 C CA . ALA A 1 87 ? -2.956 -14.765 -10.951 1.00 94.56 87 ALA A CA 1
ATOM 676 C C . ALA A 1 87 ? -2.379 -14.591 -12.362 1.00 94.56 87 ALA A C 1
ATOM 678 O O . ALA A 1 87 ? -3.105 -14.684 -13.342 1.00 94.56 87 ALA A O 1
ATOM 679 N N . SER A 1 88 ? -1.065 -14.419 -12.493 1.00 93.44 88 SER A N 1
ATOM 680 C CA . SER A 1 88 ? -0.426 -14.281 -13.806 1.00 93.44 88 SER A CA 1
ATOM 681 C C . SER A 1 88 ? -0.608 -15.526 -14.683 1.00 93.44 88 SER A C 1
ATOM 683 O O . SER A 1 88 ? -0.879 -15.399 -15.875 1.00 93.44 88 SER A O 1
ATOM 685 N N . ALA A 1 89 ? -0.529 -16.726 -14.100 1.00 93.94 89 ALA A N 1
ATOM 686 C CA . ALA A 1 89 ? -0.677 -17.995 -14.817 1.00 93.94 89 ALA A CA 1
ATOM 687 C C . ALA A 1 89 ? -2.124 -18.299 -15.245 1.00 93.94 89 ALA A C 1
ATOM 689 O O . ALA A 1 89 ? -2.346 -18.957 -16.260 1.00 93.94 89 ALA A O 1
ATOM 690 N N . VAL A 1 90 ? -3.118 -17.825 -14.488 1.00 94.44 90 VAL A N 1
ATOM 691 C CA . VAL A 1 90 ? -4.540 -18.032 -14.803 1.00 94.44 90 VAL A CA 1
ATOM 692 C C . VAL A 1 90 ? -5.005 -17.138 -15.957 1.00 94.44 90 VAL A C 1
ATOM 694 O O . VAL A 1 90 ? -5.900 -17.536 -16.699 1.00 94.44 90 VAL A O 1
ATOM 697 N N . GLY A 1 91 ? -4.398 -15.964 -16.155 1.00 93.19 91 GLY A N 1
ATOM 698 C CA . GLY A 1 91 ? -4.794 -15.004 -17.195 1.00 93.19 91 GLY A CA 1
ATOM 699 C C . GLY A 1 91 ? -4.934 -15.619 -18.594 1.00 93.19 91 GLY A C 1
ATOM 700 O O . GLY A 1 91 ? -6.025 -15.548 -19.166 1.00 93.19 91 GLY A O 1
ATOM 701 N N . PRO A 1 92 ? -3.896 -16.289 -19.126 1.00 92.56 92 PRO A N 1
ATOM 702 C CA . PRO A 1 92 ? -3.966 -16.952 -20.428 1.00 92.56 92 PRO A CA 1
ATOM 703 C C . PRO A 1 92 ? -5.065 -18.022 -20.520 1.00 92.56 92 PRO A C 1
ATOM 705 O O . PRO A 1 92 ? -5.718 -18.144 -21.554 1.00 92.56 92 PRO A O 1
ATOM 708 N N . LEU A 1 93 ? -5.328 -18.758 -19.432 1.00 93.00 93 LEU A N 1
ATOM 709 C CA . LEU A 1 93 ? -6.393 -19.773 -19.381 1.00 93.00 93 LEU A CA 1
ATOM 710 C C . LEU A 1 93 ? -7.796 -19.154 -19.476 1.00 93.00 93 LEU A C 1
ATOM 712 O O . LEU A 1 93 ? -8.737 -19.816 -19.905 1.00 93.00 93 LEU A O 1
ATOM 716 N N . LEU A 1 94 ? -7.932 -17.884 -19.094 1.00 93.00 94 LEU A N 1
ATOM 717 C CA . LEU A 1 94 ? -9.159 -17.093 -19.205 1.00 93.00 94 LEU A CA 1
ATOM 718 C C . LEU A 1 94 ? -9.215 -16.260 -20.497 1.00 93.00 94 LEU A C 1
ATOM 720 O O . LEU A 1 94 ? -10.028 -15.339 -20.597 1.00 93.00 94 LEU A O 1
ATOM 724 N N . GLY A 1 95 ? -8.336 -16.538 -21.466 1.00 91.44 95 GLY A N 1
ATOM 725 C CA . GLY A 1 95 ? -8.275 -15.820 -22.741 1.00 91.44 95 GLY A CA 1
ATOM 726 C C . GLY A 1 95 ? -7.771 -14.380 -22.625 1.00 91.44 95 GLY A C 1
ATOM 727 O O . GLY A 1 95 ? -8.044 -13.569 -23.508 1.00 91.44 95 GLY A O 1
ATOM 728 N N . GLN A 1 96 ? -7.070 -14.033 -21.542 1.00 91.50 96 GLN A N 1
ATOM 729 C CA . GLN A 1 96 ? -6.445 -12.718 -21.407 1.00 91.50 96 GLN A CA 1
ATOM 730 C C . GLN A 1 96 ? -5.168 -12.653 -22.249 1.00 91.50 96 GLN A C 1
ATOM 732 O O . GLN A 1 96 ? -4.423 -13.631 -22.342 1.00 91.50 96 GLN A O 1
ATOM 737 N N . GLY A 1 97 ? -4.917 -11.493 -22.860 1.00 84.38 97 GLY A N 1
ATOM 738 C CA . GLY A 1 97 ? -3.690 -11.239 -23.614 1.00 84.38 97 GLY A CA 1
ATOM 739 C C . GLY A 1 97 ? -2.438 -11.232 -22.732 1.00 84.38 97 GLY A C 1
ATOM 740 O O . GLY A 1 97 ? -2.513 -11.348 -21.506 1.00 84.38 97 GLY A O 1
ATOM 741 N N . ALA A 1 98 ? -1.275 -11.063 -23.364 1.00 86.31 98 ALA A N 1
ATOM 742 C CA . ALA A 1 98 ? -0.005 -10.973 -22.653 1.00 86.31 98 ALA A CA 1
ATOM 743 C C . ALA A 1 98 ? -0.021 -9.843 -21.607 1.00 86.31 98 ALA A C 1
ATOM 745 O O . ALA A 1 98 ? -0.531 -8.740 -21.851 1.00 86.31 98 ALA A O 1
ATOM 746 N N . LEU A 1 99 ? 0.555 -10.136 -20.438 1.00 89.19 99 LEU A N 1
ATOM 747 C CA . LEU A 1 99 ? 0.763 -9.141 -19.394 1.00 89.19 99 LEU A CA 1
ATOM 748 C C . LEU A 1 99 ? 1.704 -8.052 -19.911 1.00 89.19 99 LEU A C 1
ATOM 750 O O . LEU A 1 99 ? 2.653 -8.326 -20.641 1.00 89.19 99 LEU A O 1
ATOM 754 N N . GLN A 1 100 ? 1.407 -6.814 -19.542 1.00 89.75 100 GLN A N 1
ATOM 755 C CA . GLN A 1 100 ? 2.201 -5.653 -19.910 1.00 89.75 100 GLN A CA 1
ATOM 756 C C . GLN A 1 100 ? 3.368 -5.511 -18.934 1.00 89.75 100 GLN A C 1
ATOM 758 O O . GLN A 1 100 ? 3.182 -5.638 -17.718 1.00 89.75 100 GLN A O 1
ATOM 763 N N . GLU A 1 101 ? 4.560 -5.239 -19.457 1.00 85.12 101 GLU A N 1
ATOM 764 C CA . GLU A 1 101 ? 5.707 -4.881 -18.629 1.00 85.12 101 GLU A CA 1
ATOM 765 C C . GLU A 1 101 ? 5.481 -3.514 -17.987 1.00 85.12 101 GLU A C 1
ATOM 767 O O . GLU A 1 101 ? 5.001 -2.574 -18.622 1.00 85.12 101 GLU A O 1
ATOM 772 N N . ASN A 1 102 ? 5.848 -3.395 -16.714 1.00 83.06 102 ASN A N 1
ATOM 773 C CA . ASN A 1 102 ? 5.820 -2.109 -16.042 1.00 83.06 102 ASN A CA 1
ATOM 774 C C . ASN A 1 102 ? 7.012 -1.274 -16.529 1.00 83.06 102 ASN A C 1
ATOM 776 O O . ASN A 1 102 ? 8.162 -1.679 -16.360 1.00 83.06 102 ASN A O 1
ATOM 780 N N . GLY A 1 103 ? 6.747 -0.087 -17.083 1.00 80.88 103 GLY A N 1
ATOM 781 C CA . GLY A 1 103 ? 7.781 0.802 -17.621 1.00 80.88 103 GLY A CA 1
ATOM 782 C C . GLY A 1 103 ? 8.883 1.179 -16.623 1.00 80.88 103 GLY A C 1
ATOM 783 O O . GLY A 1 103 ? 9.981 1.538 -17.047 1.00 80.88 103 GLY A O 1
ATOM 784 N N . ILE A 1 104 ? 8.636 1.038 -15.314 1.00 82.25 104 ILE A N 1
ATOM 785 C CA . ILE A 1 104 ? 9.648 1.273 -14.279 1.00 82.25 104 ILE A CA 1
ATOM 786 C C . ILE A 1 104 ? 10.855 0.340 -14.422 1.00 82.25 104 ILE A C 1
ATOM 788 O O . ILE A 1 104 ? 11.978 0.784 -14.188 1.00 82.25 104 ILE A O 1
ATOM 792 N N . ILE A 1 105 ? 10.642 -0.901 -14.883 1.00 82.06 105 ILE A N 1
ATOM 793 C CA . ILE A 1 105 ? 11.676 -1.931 -15.064 1.00 82.06 105 ILE A CA 1
ATOM 794 C C . ILE A 1 105 ? 12.792 -1.428 -15.984 1.00 82.06 105 ILE A C 1
ATOM 796 O O . ILE A 1 105 ? 13.969 -1.532 -15.643 1.00 82.06 105 ILE A O 1
ATOM 800 N N . ASN A 1 106 ? 12.421 -0.759 -17.078 1.00 78.38 106 ASN A N 1
ATOM 801 C CA . ASN A 1 106 ? 13.358 -0.199 -18.057 1.00 78.38 106 ASN A CA 1
ATOM 802 C C . ASN A 1 106 ? 14.197 0.969 -17.511 1.00 78.38 106 ASN A C 1
ATOM 804 O O . ASN A 1 106 ? 15.174 1.374 -18.134 1.00 78.38 106 ASN A O 1
ATOM 808 N N . SER A 1 107 ? 13.820 1.518 -16.354 1.00 79.94 107 SER A N 1
ATOM 809 C CA . SER A 1 107 ? 14.494 2.647 -15.703 1.00 79.94 107 SER A CA 1
ATOM 810 C C . SER A 1 107 ? 15.206 2.277 -14.395 1.00 79.94 107 SER A C 1
ATOM 812 O O . SER A 1 107 ? 15.783 3.154 -13.750 1.00 79.94 107 SER A O 1
ATOM 814 N N . LEU A 1 108 ? 15.183 0.998 -13.991 1.00 84.19 108 LEU A N 1
ATOM 815 C CA . LEU A 1 108 ? 15.770 0.555 -12.721 1.00 84.19 108 LEU A CA 1
ATOM 816 C C . LEU A 1 108 ? 17.300 0.633 -12.722 1.00 84.19 108 LEU A C 1
ATOM 818 O O . LEU A 1 108 ? 17.882 1.153 -11.773 1.00 84.19 108 LEU A O 1
ATOM 822 N N . ALA A 1 109 ? 17.959 0.126 -13.765 1.00 82.00 109 ALA A N 1
ATOM 823 C CA . ALA A 1 109 ? 19.416 0.088 -13.822 1.00 82.00 109 ALA A CA 1
ATOM 824 C C . ALA A 1 109 ? 19.995 1.474 -14.139 1.00 82.00 109 ALA A C 1
ATOM 826 O O . ALA A 1 109 ? 19.822 2.000 -15.238 1.00 82.00 109 ALA A O 1
ATOM 827 N N . GLN A 1 110 ? 20.710 2.061 -13.177 1.00 86.69 110 GLN A N 1
ATOM 828 C CA . GLN A 1 110 ? 21.433 3.315 -13.372 1.00 86.69 110 GLN A CA 1
ATOM 829 C C . GLN A 1 110 ? 22.907 3.055 -13.713 1.00 86.69 110 GLN A C 1
ATOM 831 O O . GLN A 1 110 ? 23.490 2.082 -13.229 1.00 86.69 110 GLN A O 1
ATOM 836 N N . PRO A 1 111 ? 23.574 3.958 -14.459 1.00 83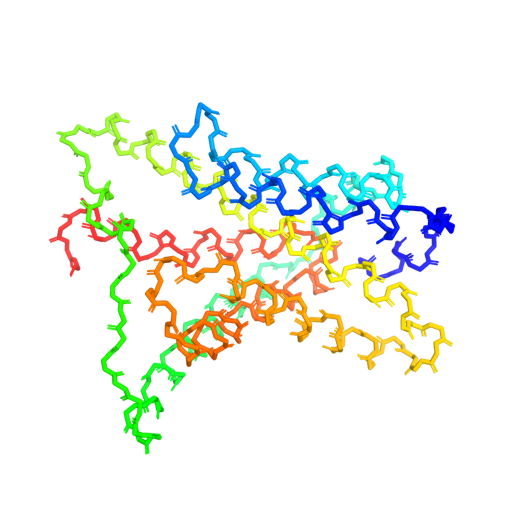.88 111 PRO A N 1
ATOM 837 C CA . PRO A 1 111 ? 24.983 3.787 -14.832 1.00 83.88 111 PRO A CA 1
ATOM 838 C C . PRO A 1 111 ? 25.964 3.763 -13.650 1.00 83.88 111 PRO A C 1
ATOM 840 O O . PRO A 1 111 ? 27.131 3.423 -13.821 1.00 83.88 111 PRO A O 1
ATOM 843 N N . THR A 1 112 ? 25.533 4.188 -12.458 1.00 91.19 112 THR A N 1
ATOM 844 C CA . THR A 1 112 ? 26.401 4.340 -11.284 1.00 91.19 112 THR A CA 1
ATOM 845 C C . THR A 1 112 ? 25.771 3.726 -10.038 1.00 91.19 112 THR A C 1
ATOM 847 O O . THR A 1 112 ? 24.553 3.756 -9.862 1.00 91.19 112 THR A O 1
ATOM 850 N N . LEU A 1 113 ? 26.616 3.250 -9.113 1.00 90.31 113 LEU A N 1
ATOM 851 C CA . LEU A 1 113 ? 26.179 2.765 -7.798 1.00 90.31 113 LEU A CA 1
ATOM 852 C C . LEU A 1 113 ? 25.385 3.832 -7.031 1.00 90.31 113 LEU A C 1
ATOM 854 O O . LEU A 1 113 ? 24.377 3.521 -6.406 1.00 90.31 113 LEU A O 1
ATOM 858 N N . TRP A 1 114 ? 25.815 5.095 -7.104 1.00 93.38 114 TRP A N 1
ATOM 859 C CA . TRP A 1 114 ? 25.094 6.198 -6.472 1.00 93.38 114 TRP A CA 1
ATOM 860 C C . TRP A 1 114 ? 23.695 6.387 -7.070 1.00 93.38 114 TRP A C 1
ATOM 862 O O . TRP A 1 114 ? 22.727 6.510 -6.323 1.00 93.38 114 TRP A O 1
ATOM 872 N N . GLY A 1 115 ? 23.565 6.330 -8.400 1.00 93.12 115 GLY A N 1
ATOM 873 C CA . GLY A 1 115 ? 22.266 6.365 -9.077 1.00 93.12 115 GLY A CA 1
ATOM 874 C C . GLY A 1 115 ? 21.347 5.225 -8.632 1.00 93.12 115 GLY A C 1
ATOM 875 O O . GLY A 1 115 ? 20.172 5.460 -8.350 1.00 93.12 115 GLY A O 1
ATOM 876 N N . ASN A 1 116 ? 21.889 4.015 -8.477 1.00 91.88 116 ASN A N 1
ATOM 877 C CA . ASN A 1 116 ? 21.151 2.859 -7.964 1.00 91.88 116 ASN A CA 1
ATOM 878 C C . ASN A 1 116 ? 20.683 3.068 -6.514 1.00 91.88 116 ASN A C 1
ATOM 880 O O . ASN A 1 116 ? 19.522 2.816 -6.204 1.00 91.88 116 ASN A O 1
ATOM 884 N N . ILE A 1 117 ? 21.545 3.592 -5.633 1.00 93.12 117 ILE A N 1
ATOM 885 C CA . ILE A 1 117 ? 21.185 3.904 -4.237 1.00 93.12 117 ILE A CA 1
ATOM 886 C C . ILE A 1 117 ? 20.063 4.942 -4.182 1.00 93.12 117 ILE A C 1
ATOM 888 O O . ILE A 1 117 ? 19.095 4.761 -3.439 1.00 93.12 117 ILE A O 1
ATOM 892 N N . VAL A 1 118 ? 20.165 6.016 -4.971 1.00 94.31 118 VAL A N 1
ATOM 893 C CA . VAL A 1 118 ? 19.123 7.049 -5.049 1.00 94.31 118 VAL A CA 1
ATOM 894 C C . VAL A 1 118 ? 17.814 6.446 -5.555 1.00 94.31 118 VAL A C 1
ATOM 896 O O . VAL A 1 118 ? 16.781 6.668 -4.931 1.00 94.31 118 VAL A O 1
ATOM 899 N N . THR A 1 119 ? 17.863 5.634 -6.613 1.00 93.50 119 THR A N 1
ATOM 900 C CA . THR A 1 119 ? 16.689 4.972 -7.206 1.00 93.50 119 THR A CA 1
ATOM 901 C C . THR A 1 119 ? 16.006 4.038 -6.213 1.00 93.50 119 THR A C 1
ATOM 903 O O . THR A 1 119 ? 14.808 4.155 -5.983 1.00 93.50 119 THR A O 1
ATOM 906 N N . LEU A 1 120 ? 16.752 3.157 -5.542 1.00 94.44 120 LEU A N 1
ATOM 907 C CA . LEU A 1 120 ? 16.182 2.283 -4.512 1.00 94.44 120 LEU A CA 1
ATOM 908 C C . LEU A 1 120 ? 15.612 3.089 -3.341 1.00 94.44 120 LEU A C 1
ATOM 910 O O . LEU A 1 120 ? 14.562 2.743 -2.811 1.00 94.44 120 LEU A O 1
ATOM 914 N N . THR A 1 121 ? 16.257 4.186 -2.948 1.00 95.44 121 THR A N 1
ATOM 915 C CA . THR A 1 121 ? 15.761 5.030 -1.852 1.00 95.44 121 THR A CA 1
ATOM 916 C C . THR A 1 121 ? 14.443 5.708 -2.222 1.00 95.44 121 THR A C 1
ATOM 918 O O . THR A 1 121 ? 13.490 5.659 -1.442 1.00 95.44 121 THR A O 1
ATOM 921 N N . THR A 1 122 ? 14.351 6.318 -3.407 1.00 95.19 122 THR A N 1
ATOM 922 C CA . THR A 1 122 ? 13.123 6.990 -3.859 1.00 95.19 122 THR A CA 1
ATOM 923 C C . THR A 1 122 ? 11.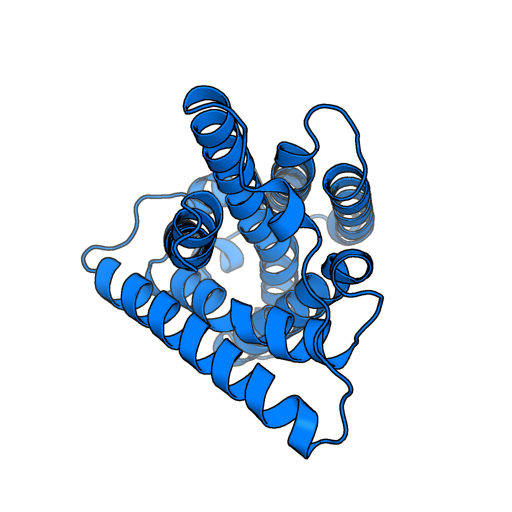995 5.992 -4.102 1.00 95.19 122 THR A C 1
ATOM 925 O O . THR A 1 122 ? 10.871 6.257 -3.676 1.00 95.19 122 THR A O 1
ATOM 928 N N . LEU A 1 123 ? 12.285 4.821 -4.680 1.00 94.62 123 LEU A N 1
ATOM 929 C CA . LEU A 1 123 ? 11.319 3.727 -4.823 1.00 94.62 123 LEU A CA 1
ATOM 930 C C . LEU A 1 123 ? 10.836 3.225 -3.467 1.00 94.62 123 LEU A C 1
ATOM 932 O O . LEU A 1 123 ? 9.635 3.119 -3.251 1.00 94.62 123 LEU A O 1
ATOM 936 N N . GLY A 1 124 ? 11.745 2.992 -2.519 1.00 96.88 124 GLY A N 1
ATOM 937 C CA . GLY A 1 124 ? 11.386 2.562 -1.169 1.00 96.88 124 GLY A CA 1
ATOM 938 C C . GLY A 1 124 ? 10.421 3.535 -0.492 1.00 96.88 124 GLY A C 1
ATOM 939 O O . GLY A 1 124 ? 9.446 3.108 0.123 1.00 96.88 124 GLY A O 1
ATOM 940 N N . ILE A 1 125 ? 10.634 4.846 -0.647 1.00 97.50 125 ILE A N 1
ATOM 941 C CA . ILE A 1 125 ? 9.717 5.860 -0.107 1.00 97.50 125 ILE A CA 1
ATOM 942 C C . ILE A 1 125 ? 8.397 5.902 -0.889 1.00 97.50 125 ILE A C 1
ATOM 944 O O . ILE A 1 125 ? 7.335 6.020 -0.274 1.00 97.50 125 ILE A O 1
ATOM 948 N N . SER A 1 126 ? 8.437 5.745 -2.213 1.00 96.50 126 SER A N 1
ATOM 949 C CA . SER A 1 126 ? 7.233 5.651 -3.046 1.00 96.50 126 SER A CA 1
ATOM 950 C C . SER A 1 126 ? 6.345 4.475 -2.625 1.00 96.50 126 SER A C 1
ATOM 952 O O . SER A 1 126 ? 5.143 4.656 -2.439 1.00 96.50 126 SER A O 1
ATOM 954 N N . LEU A 1 127 ? 6.935 3.308 -2.346 1.00 97.38 127 LEU A N 1
ATOM 955 C CA . LEU A 1 127 ? 6.231 2.112 -1.861 1.00 97.38 127 LEU A CA 1
ATOM 956 C C . LEU A 1 127 ? 5.625 2.310 -0.463 1.00 97.38 127 LEU A C 1
ATOM 958 O O . LEU A 1 127 ? 4.525 1.833 -0.178 1.00 97.38 127 LEU A O 1
ATOM 962 N N . ILE A 1 128 ? 6.283 3.079 0.417 1.00 98.56 128 ILE A N 1
ATOM 963 C CA . ILE A 1 128 ? 5.645 3.539 1.664 1.00 98.56 128 ILE A CA 1
ATOM 964 C C . ILE A 1 128 ? 4.405 4.376 1.321 1.00 98.56 128 ILE A C 1
ATOM 966 O O . ILE A 1 128 ? 3.344 4.183 1.918 1.00 98.56 128 ILE A O 1
ATOM 970 N N . GLY A 1 129 ? 4.519 5.286 0.353 1.00 98.25 129 GLY A N 1
ATOM 971 C CA . GLY A 1 129 ? 3.408 6.094 -0.142 1.00 98.25 129 GLY A CA 1
ATOM 972 C C . GLY A 1 129 ? 2.232 5.268 -0.657 1.00 98.25 129 GLY A C 1
ATOM 973 O O . GLY A 1 129 ? 1.089 5.580 -0.325 1.00 98.25 129 GLY A O 1
ATOM 974 N N . GLU A 1 130 ? 2.493 4.185 -1.383 1.00 97.94 130 GLU A N 1
ATOM 975 C CA . GLU A 1 130 ? 1.482 3.241 -1.872 1.00 97.94 130 GLU A CA 1
ATOM 976 C C . GLU A 1 130 ? 0.693 2.560 -0.742 1.00 97.94 130 GLU A C 1
ATOM 978 O O . GLU A 1 130 ? -0.541 2.459 -0.779 1.00 97.94 130 GLU A O 1
ATOM 983 N N . GLU A 1 131 ? 1.373 2.147 0.324 1.00 98.56 131 GLU A N 1
ATOM 984 C CA . GLU A 1 131 ? 0.708 1.572 1.495 1.00 98.56 131 GLU A CA 1
ATOM 985 C C . GLU A 1 131 ? -0.148 2.615 2.225 1.00 98.56 131 GLU A C 1
ATOM 987 O O . GLU A 1 131 ? -1.269 2.322 2.652 1.00 98.56 131 GLU A O 1
ATOM 992 N N . VAL A 1 132 ? 0.338 3.856 2.319 1.00 98.62 132 VAL A N 1
ATOM 993 C CA . VAL A 1 132 ? -0.363 4.954 2.998 1.00 98.62 132 VAL A CA 1
ATOM 994 C C . VAL A 1 132 ? -1.574 5.447 2.204 1.00 98.62 132 VAL A C 1
ATOM 996 O O . VAL A 1 132 ? -2.647 5.616 2.791 1.00 98.62 132 VAL A O 1
ATOM 999 N N . ILE A 1 133 ? -1.462 5.624 0.883 1.00 98.38 133 ILE A N 1
ATOM 1000 C CA . ILE A 1 133 ? -2.606 5.992 0.035 1.00 98.38 133 ILE A CA 1
ATOM 1001 C C . ILE A 1 133 ? -3.662 4.889 0.052 1.00 98.38 133 ILE A C 1
ATOM 1003 O O . ILE A 1 133 ? -4.856 5.174 0.140 1.00 98.38 133 ILE A O 1
ATOM 1007 N N . THR A 1 134 ? -3.254 3.621 0.102 1.00 98.44 134 THR A N 1
ATOM 1008 C CA . THR A 1 134 ? -4.221 2.532 0.239 1.00 98.44 134 THR A CA 1
ATOM 1009 C C . THR A 1 134 ? -4.903 2.554 1.598 1.00 98.44 134 THR A C 1
ATOM 1011 O O . THR A 1 134 ? -6.125 2.431 1.675 1.00 98.44 134 THR A O 1
ATOM 1014 N N . ALA A 1 135 ? -4.152 2.718 2.686 1.00 98.44 135 ALA A N 1
ATOM 1015 C CA . ALA A 1 135 ? -4.736 2.835 4.017 1.00 98.44 135 ALA A CA 1
ATOM 1016 C C . ALA A 1 135 ? -5.758 3.984 4.077 1.00 98.44 135 ALA A C 1
ATOM 1018 O O . ALA A 1 135 ? -6.813 3.836 4.699 1.00 98.44 135 ALA A O 1
ATOM 1019 N N . SER A 1 136 ? -5.495 5.078 3.352 1.00 98.06 136 SER A N 1
ATOM 1020 C CA . SER A 1 136 ? -6.413 6.213 3.195 1.00 98.06 136 SER A CA 1
ATOM 1021 C C . SER A 1 136 ? -7.727 5.878 2.478 1.00 98.06 136 SER A C 1
ATOM 1023 O O . SER A 1 136 ? -8.699 6.608 2.622 1.00 98.06 136 SER A O 1
ATOM 1025 N N . ILE A 1 137 ? -7.796 4.745 1.775 1.00 98.00 137 ILE A N 1
ATOM 1026 C CA . ILE A 1 137 ? -9.020 4.196 1.176 1.00 98.00 137 ILE A CA 1
ATOM 1027 C C . ILE A 1 137 ? -9.635 3.138 2.098 1.00 98.00 137 ILE A C 1
ATOM 1029 O O . ILE A 1 137 ? -10.827 3.174 2.404 1.00 98.00 137 ILE A O 1
ATOM 1033 N N . ALA A 1 138 ? -8.822 2.194 2.574 1.00 98.31 138 ALA A N 1
ATOM 1034 C CA . ALA A 1 138 ? -9.285 1.051 3.354 1.00 98.31 138 ALA A CA 1
ATOM 1035 C C . ALA A 1 138 ? -9.895 1.481 4.695 1.00 98.31 138 ALA A C 1
ATOM 1037 O O . ALA A 1 138 ? -10.954 0.995 5.091 1.00 98.31 138 ALA A O 1
ATOM 1038 N N . PHE A 1 139 ? -9.244 2.390 5.425 1.00 97.56 139 PHE A N 1
ATOM 1039 C CA . PHE A 1 139 ? -9.671 2.737 6.782 1.00 97.56 139 PHE A CA 1
ATOM 1040 C C . PHE A 1 139 ? -10.989 3.510 6.806 1.00 97.56 139 PHE A C 1
ATOM 1042 O O . PHE A 1 139 ? -11.834 3.170 7.637 1.00 97.56 139 PHE A O 1
ATOM 1049 N N . PRO A 1 140 ? -11.236 4.482 5.907 1.00 96.00 140 PRO A N 1
ATOM 1050 C CA . PRO A 1 140 ? -12.537 5.146 5.841 1.00 96.00 140 PRO A CA 1
ATOM 1051 C C . PRO A 1 140 ? -13.664 4.196 5.440 1.00 96.00 140 PRO A C 1
ATOM 1053 O O . PRO A 1 140 ? -14.733 4.225 6.049 1.00 96.00 140 PRO A O 1
ATOM 1056 N N . VAL A 1 141 ? -13.422 3.293 4.483 1.00 96.94 141 VAL A N 1
ATOM 1057 C CA . VAL A 1 141 ? -14.401 2.258 4.113 1.00 96.94 141 VAL A CA 1
ATOM 1058 C C . VAL A 1 141 ? -14.699 1.351 5.308 1.00 96.94 141 VAL A C 1
ATOM 1060 O O . VAL A 1 141 ? -15.863 1.126 5.640 1.00 96.94 141 VAL A O 1
ATOM 1063 N N . TYR A 1 142 ? -13.666 0.888 6.017 1.00 97.75 142 TYR A N 1
ATOM 1064 C CA . TYR A 1 142 ? -13.828 0.096 7.236 1.00 97.75 142 TYR A CA 1
ATOM 1065 C C . TYR A 1 142 ? -14.667 0.834 8.285 1.00 97.75 142 TYR A C 1
ATOM 1067 O O . TYR A 1 142 ? -15.611 0.270 8.839 1.00 97.75 142 TYR A O 1
ATOM 1075 N N . TYR A 1 143 ? -14.348 2.107 8.520 1.00 95.75 143 TYR A N 1
ATOM 1076 C CA . TYR A 1 143 ? -15.035 2.967 9.477 1.00 95.75 143 TYR A CA 1
ATOM 1077 C C . TYR A 1 143 ? -16.538 3.085 9.183 1.00 95.75 143 TYR A C 1
ATOM 1079 O O . TYR A 1 143 ? -17.364 2.967 10.089 1.00 95.75 143 TYR A O 1
ATOM 1087 N N . LEU A 1 144 ? -16.907 3.260 7.911 1.00 94.75 144 LEU A N 1
ATOM 1088 C CA . LEU A 1 144 ? -18.305 3.366 7.481 1.00 94.75 144 LEU A CA 1
ATOM 1089 C C . LEU A 1 144 ? -19.084 2.050 7.620 1.00 94.75 144 LEU A C 1
ATOM 1091 O O . LEU A 1 144 ? -20.303 2.069 7.820 1.00 94.75 144 LEU A O 1
ATOM 1095 N N . LEU A 1 145 ? -18.400 0.911 7.499 1.00 97.00 145 LEU A N 1
ATOM 1096 C CA . LEU A 1 145 ? -19.027 -0.410 7.457 1.00 97.00 145 LEU A CA 1
ATOM 1097 C C . LEU A 1 145 ? -19.070 -1.114 8.818 1.00 97.00 145 LEU A C 1
ATOM 1099 O O . LEU A 1 145 ? -20.014 -1.862 9.076 1.00 97.00 145 LEU A O 1
ATOM 1103 N N . VAL A 1 146 ? -18.102 -0.877 9.712 1.00 97.25 146 VAL A N 1
ATOM 1104 C CA . VAL A 1 146 ? -17.920 -1.678 10.941 1.00 97.25 146 VAL A CA 1
ATOM 1105 C C . VAL A 1 146 ? -19.163 -1.726 11.831 1.00 97.25 146 VAL A C 1
ATOM 1107 O O . VAL A 1 146 ? -19.504 -2.793 12.338 1.00 97.25 146 VAL A O 1
ATOM 1110 N N . LYS A 1 147 ? -19.892 -0.609 11.956 1.00 93.94 147 LYS A N 1
ATOM 1111 C CA . LYS A 1 147 ? -21.126 -0.527 12.759 1.00 93.94 147 LYS A CA 1
ATOM 1112 C C . LYS A 1 147 ? -22.346 -1.172 12.089 1.00 93.94 147 LYS A C 1
ATOM 1114 O O . LYS A 1 147 ? -23.323 -1.442 12.773 1.00 93.94 147 LYS A O 1
ATOM 1119 N N . LYS A 1 148 ? -22.308 -1.394 10.771 1.00 96.06 148 LYS A N 1
ATOM 1120 C CA . LYS A 1 148 ? -23.444 -1.908 9.985 1.00 96.06 148 LYS A CA 1
ATOM 1121 C C . LYS A 1 148 ? -23.388 -3.418 9.785 1.00 96.06 148 LYS A C 1
ATOM 1123 O O . LYS A 1 148 ? -24.418 -4.074 9.837 1.00 96.06 148 LYS A O 1
ATOM 1128 N N . ILE A 1 149 ? -22.195 -3.951 9.523 1.00 97.56 149 ILE A N 1
ATOM 1129 C CA . ILE A 1 149 ? -22.017 -5.349 9.093 1.00 97.56 149 ILE A CA 1
ATOM 1130 C C . ILE A 1 149 ? -21.016 -6.132 9.953 1.00 97.56 149 ILE A C 1
ATOM 1132 O O . ILE A 1 149 ? -20.716 -7.284 9.657 1.00 97.56 149 ILE A O 1
ATOM 1136 N N . GLY A 1 150 ? -20.499 -5.521 11.022 1.00 97.25 150 GLY A N 1
ATOM 1137 C CA . GLY A 1 150 ? -19.538 -6.138 11.931 1.00 97.25 150 GLY A CA 1
ATOM 1138 C C . GLY A 1 150 ? -18.087 -6.073 11.443 1.00 97.25 150 GLY A C 1
ATOM 1139 O O . GLY A 1 150 ? -17.787 -5.870 10.266 1.00 97.25 150 GLY A O 1
ATOM 1140 N N . ARG A 1 151 ? -17.153 -6.258 12.383 1.00 96.94 151 ARG A N 1
ATOM 1141 C CA . ARG A 1 151 ? -15.704 -6.068 12.177 1.00 96.94 151 ARG A CA 1
ATOM 1142 C C . ARG A 1 151 ? -15.112 -6.935 11.066 1.00 96.94 151 ARG A C 1
ATOM 1144 O O . ARG A 1 151 ? -14.341 -6.431 10.255 1.00 96.94 151 ARG A O 1
ATOM 1151 N N . LYS A 1 152 ? -15.433 -8.231 11.025 1.00 96.75 152 LYS A N 1
ATOM 1152 C CA . LYS A 1 152 ? -14.824 -9.155 10.052 1.00 96.75 152 LYS A CA 1
ATOM 1153 C C . LYS A 1 152 ? -15.240 -8.792 8.624 1.00 96.75 152 LYS A C 1
ATOM 1155 O O . LYS A 1 152 ? -14.379 -8.629 7.766 1.00 96.75 152 LYS A O 1
ATOM 1160 N N . GLN A 1 153 ? -16.538 -8.628 8.386 1.00 98.00 153 GLN A N 1
ATOM 1161 C CA . GLN A 1 153 ? -17.095 -8.310 7.074 1.00 98.00 153 GLN A CA 1
ATOM 1162 C C . GLN A 1 153 ? -16.686 -6.906 6.619 1.00 98.00 153 GLN A C 1
ATOM 1164 O O . GLN A 1 153 ? -16.262 -6.746 5.479 1.00 98.00 153 GLN A O 1
ATOM 1169 N N . ALA A 1 154 ? -16.727 -5.909 7.509 1.00 98.25 154 ALA A N 1
ATOM 1170 C CA . ALA A 1 154 ? -16.268 -4.557 7.193 1.00 98.25 154 ALA A CA 1
ATOM 1171 C C . ALA A 1 154 ? -14.800 -4.530 6.760 1.00 98.25 154 ALA A C 1
ATOM 1173 O O . ALA A 1 154 ? -14.456 -3.819 5.820 1.00 98.25 154 ALA A O 1
ATOM 1174 N N . TRP A 1 155 ? -13.937 -5.319 7.410 1.00 98.25 155 TRP A N 1
ATOM 1175 C CA . TRP A 1 155 ? -12.530 -5.404 7.027 1.00 98.25 155 TRP A CA 1
ATOM 1176 C C . TRP A 1 155 ? -12.327 -6.070 5.666 1.00 98.25 155 TRP A C 1
ATOM 1178 O O . TRP A 1 155 ? -11.531 -5.583 4.871 1.00 98.25 155 TRP A O 1
ATOM 1188 N N . ILE A 1 156 ? -13.062 -7.149 5.381 1.00 98.06 156 ILE A N 1
ATOM 1189 C CA . ILE A 1 156 ? -13.004 -7.820 4.074 1.00 98.06 156 ILE A CA 1
ATOM 1190 C C . ILE A 1 156 ? -13.386 -6.839 2.962 1.00 98.06 156 ILE A C 1
ATOM 1192 O O . ILE A 1 156 ? -12.628 -6.676 2.012 1.00 98.06 156 ILE A O 1
ATOM 1196 N N . TRP A 1 157 ? -14.508 -6.130 3.106 1.00 98.31 157 TRP A N 1
ATOM 1197 C CA . TRP A 1 157 ? -14.939 -5.145 2.111 1.00 98.31 157 TRP A CA 1
ATOM 1198 C C . TRP A 1 157 ? -13.970 -3.976 1.975 1.00 98.31 157 TRP A C 1
ATOM 1200 O O . TRP A 1 157 ? -13.656 -3.581 0.857 1.00 98.31 157 TRP A O 1
ATOM 1210 N N . ALA A 1 158 ? -13.453 -3.458 3.091 1.00 98.31 158 ALA A N 1
ATOM 1211 C CA . ALA A 1 158 ? -12.433 -2.418 3.074 1.00 98.31 158 ALA A CA 1
ATOM 1212 C C . ALA A 1 158 ? -11.190 -2.847 2.289 1.00 98.31 158 ALA A C 1
ATOM 1214 O O . ALA A 1 158 ? -10.743 -2.101 1.422 1.00 98.31 158 ALA A O 1
ATOM 1215 N N . ALA A 1 159 ? -10.680 -4.054 2.551 1.00 98.38 159 ALA A N 1
ATOM 1216 C CA . ALA A 1 159 ? -9.513 -4.596 1.870 1.00 98.38 159 ALA A CA 1
ATOM 1217 C C . ALA A 1 159 ? -9.768 -4.813 0.370 1.00 98.38 159 ALA A C 1
ATOM 1219 O O . ALA A 1 159 ? -8.933 -4.422 -0.440 1.00 98.38 159 ALA A O 1
ATOM 1220 N N . LEU A 1 160 ? -10.925 -5.374 -0.006 1.00 98.44 160 LEU A N 1
ATOM 1221 C CA . LEU A 1 160 ? -11.292 -5.616 -1.408 1.00 98.44 160 LEU A CA 1
ATOM 1222 C C . LEU A 1 160 ? -11.486 -4.314 -2.195 1.00 98.44 160 LEU A C 1
ATOM 1224 O O . LEU A 1 160 ? -10.969 -4.182 -3.300 1.00 98.44 160 LEU A O 1
ATOM 1228 N N . ILE A 1 161 ? -12.188 -3.333 -1.623 1.00 98.44 161 ILE A N 1
ATOM 1229 C CA . ILE A 1 161 ? -12.413 -2.033 -2.272 1.00 98.44 161 ILE A CA 1
ATOM 1230 C C . ILE A 1 161 ? -11.088 -1.286 -2.429 1.00 98.44 161 ILE A C 1
ATOM 1232 O O . ILE A 1 161 ? -10.795 -0.773 -3.509 1.00 98.44 161 ILE A O 1
ATOM 1236 N N . SER A 1 162 ? -10.252 -1.260 -1.386 1.00 98.31 162 SER A N 1
ATOM 1237 C CA . SER A 1 162 ? -8.939 -0.623 -1.483 1.00 98.31 162 SER A CA 1
ATOM 1238 C C . SER A 1 162 ? -8.004 -1.341 -2.454 1.00 98.31 162 SER A C 1
ATOM 1240 O O . SER A 1 162 ? -7.221 -0.688 -3.132 1.00 98.31 162 SER A O 1
ATOM 1242 N N . ALA A 1 163 ? -8.111 -2.668 -2.555 1.00 98.31 163 ALA A N 1
ATOM 1243 C CA . ALA A 1 163 ? -7.379 -3.475 -3.522 1.00 98.31 163 ALA A CA 1
ATOM 1244 C C . ALA A 1 163 ? -7.757 -3.151 -4.964 1.00 98.31 163 ALA A C 1
ATOM 1246 O O . ALA A 1 163 ? -6.876 -2.888 -5.779 1.00 98.31 163 ALA A O 1
ATOM 1247 N N . ALA A 1 164 ? -9.055 -3.099 -5.257 1.00 98.25 164 ALA A N 1
ATOM 1248 C CA . ALA A 1 164 ? -9.543 -2.730 -6.578 1.00 98.25 164 ALA A CA 1
ATOM 1249 C C . ALA A 1 164 ? -9.107 -1.307 -6.958 1.00 98.25 164 ALA A C 1
ATOM 1251 O O . ALA A 1 164 ? -8.587 -1.097 -8.050 1.00 98.25 164 ALA A O 1
ATOM 1252 N N . LEU A 1 165 ? -9.256 -0.336 -6.048 1.00 97.50 165 LEU A N 1
ATOM 1253 C CA . LEU A 1 165 ? -8.852 1.052 -6.298 1.00 97.50 165 LEU A CA 1
ATOM 1254 C C . LEU A 1 165 ? -7.340 1.190 -6.496 1.00 97.50 165 LEU A C 1
ATOM 1256 O O . LEU A 1 165 ? -6.919 1.878 -7.418 1.00 97.50 165 LEU A O 1
ATOM 1260 N N . PHE A 1 166 ? -6.530 0.492 -5.701 1.00 97.31 166 PHE A N 1
ATOM 1261 C CA . PHE A 1 166 ? -5.081 0.439 -5.895 1.00 97.31 166 PHE A CA 1
ATOM 1262 C C . PHE A 1 166 ? -4.690 -0.196 -7.235 1.00 97.31 166 PHE A C 1
ATOM 1264 O O . PHE A 1 166 ? -3.830 0.323 -7.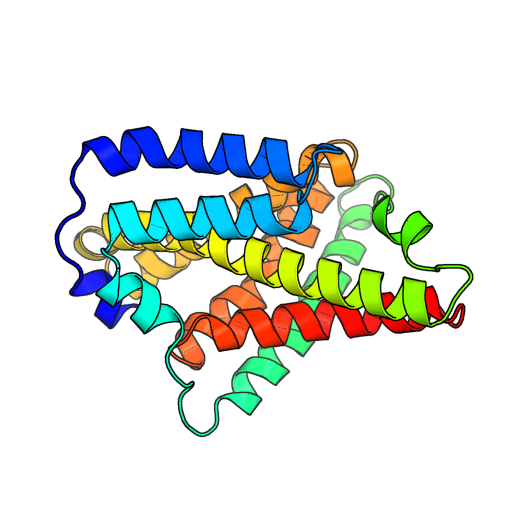936 1.00 97.31 166 PHE A O 1
ATOM 1271 N N . GLY A 1 167 ? -5.353 -1.278 -7.646 1.00 96.69 167 GLY A N 1
ATOM 1272 C CA . GLY A 1 167 ? -5.172 -1.841 -8.983 1.00 96.69 167 GLY A CA 1
ATOM 1273 C C . GLY A 1 167 ? -5.493 -0.826 -10.084 1.00 96.69 167 GLY A C 1
ATOM 1274 O O . GLY A 1 167 ? -4.715 -0.643 -11.017 1.00 96.69 167 GLY A O 1
ATOM 1275 N N . MET A 1 168 ? -6.601 -0.092 -9.938 1.00 95.50 168 MET A N 1
ATOM 1276 C CA . MET A 1 168 ? -7.010 0.954 -10.885 1.00 95.50 168 MET A CA 1
ATOM 1277 C C . MET A 1 168 ? -6.036 2.135 -10.960 1.00 95.50 168 MET A C 1
ATOM 1279 O O . MET A 1 168 ? -5.870 2.719 -12.028 1.00 95.50 168 MET A O 1
ATOM 1283 N N . MET A 1 169 ? -5.340 2.450 -9.867 1.00 94.56 169 MET A N 1
ATOM 1284 C CA . MET A 1 169 ? -4.277 3.462 -9.843 1.00 94.56 169 MET A CA 1
ATOM 1285 C C . MET A 1 169 ? -3.113 3.135 -10.795 1.00 94.56 169 MET A C 1
ATOM 1287 O O . MET A 1 169 ? -2.404 4.044 -11.218 1.00 94.56 169 MET A O 1
ATOM 1291 N N . HIS A 1 170 ? -2.963 1.870 -11.194 1.00 93.94 170 HIS A N 1
ATOM 1292 C CA . HIS A 1 170 ? -1.928 1.407 -12.117 1.00 93.94 170 HIS A CA 1
ATOM 1293 C C . HIS A 1 170 ? -2.365 1.398 -13.591 1.00 93.94 170 HIS A C 1
ATOM 1295 O O . HIS A 1 170 ? -1.710 0.768 -14.419 1.00 93.94 170 HIS A O 1
ATOM 1301 N N . PHE A 1 171 ? -3.452 2.093 -13.945 1.00 93.00 171 PHE A N 1
ATOM 1302 C CA . PHE A 1 171 ? -3.991 2.111 -15.310 1.00 93.00 171 PHE A CA 1
ATOM 1303 C C . PHE A 1 171 ? -2.929 2.399 -16.381 1.00 93.00 171 PHE A C 1
ATOM 1305 O O . PHE A 1 171 ? -2.789 1.627 -17.328 1.00 93.00 171 PHE A O 1
ATOM 1312 N N . ASN A 1 172 ? -2.138 3.461 -16.195 1.00 90.38 172 ASN A N 1
ATOM 1313 C CA . ASN A 1 172 ? -1.088 3.844 -17.143 1.00 90.38 172 ASN A CA 1
ATOM 1314 C C . ASN A 1 172 ? 0.088 2.856 -17.154 1.00 90.38 172 ASN A C 1
ATOM 1316 O O . ASN A 1 172 ? 0.672 2.627 -18.205 1.00 90.38 172 ASN A O 1
ATOM 1320 N N . ALA A 1 173 ? 0.421 2.252 -16.009 1.00 90.12 173 ALA A N 1
ATOM 1321 C CA . ALA A 1 173 ? 1.541 1.315 -15.903 1.00 90.12 173 ALA A CA 1
ATOM 1322 C C . ALA A 1 173 ? 1.291 0.000 -16.659 1.00 90.12 173 ALA A C 1
ATOM 1324 O O . ALA A 1 173 ? 2.243 -0.663 -17.054 1.00 90.12 173 ALA A O 1
ATOM 1325 N N . TYR A 1 174 ? 0.020 -0.362 -16.868 1.00 92.81 174 TYR A N 1
ATOM 1326 C CA . TYR A 1 174 ? -0.380 -1.608 -17.528 1.00 92.81 174 TYR A CA 1
ATOM 1327 C C . TYR A 1 174 ? -1.269 -1.385 -18.756 1.00 92.81 174 TYR A C 1
ATOM 1329 O O . TYR A 1 174 ? -2.035 -2.274 -19.124 1.00 92.81 174 TYR A O 1
ATOM 1337 N N . ASN A 1 175 ? -1.191 -0.208 -19.388 1.00 91.12 175 ASN A N 1
ATOM 1338 C CA . ASN A 1 175 ? -1.910 0.132 -20.626 1.00 91.12 175 ASN A CA 1
ATOM 1339 C C . ASN A 1 175 ? -3.421 -0.184 -20.586 1.00 91.12 175 ASN A C 1
ATOM 1341 O O . ASN A 1 175 ? -4.002 -0.632 -21.573 1.00 91.12 175 ASN A O 1
ATOM 1345 N N . GLY A 1 176 ? -4.064 -0.000 -19.429 1.00 92.06 176 GLY A N 1
ATOM 1346 C CA . GLY A 1 176 ? -5.486 -0.303 -19.248 1.00 92.06 176 GLY A CA 1
ATOM 1347 C C . GLY A 1 176 ? -5.848 -1.796 -19.241 1.00 92.06 176 GLY A C 1
ATOM 1348 O O . GLY A 1 176 ? -7.019 -2.135 -19.419 1.00 92.06 176 GLY A O 1
ATOM 1349 N N . ASN A 1 177 ? -4.888 -2.704 -19.027 1.00 94.62 177 ASN A N 1
ATOM 1350 C CA . ASN A 1 177 ? -5.161 -4.132 -18.855 1.00 94.62 177 ASN A CA 1
ATOM 1351 C C . ASN A 1 177 ? -5.897 -4.392 -17.527 1.00 94.62 177 ASN A C 1
ATOM 1353 O O . ASN A 1 177 ? -5.287 -4.589 -16.474 1.00 94.62 177 ASN A O 1
ATOM 1357 N N . TRP A 1 178 ? -7.229 -4.430 -17.591 1.00 95.00 178 TRP A N 1
ATOM 1358 C CA . TRP A 1 178 ? -8.112 -4.626 -16.437 1.00 95.00 178 TRP A CA 1
ATOM 1359 C C . TRP A 1 178 ? -7.818 -5.897 -15.640 1.00 95.00 178 TRP A C 1
ATOM 1361 O O . TRP A 1 178 ? -7.905 -5.874 -14.411 1.00 95.00 178 TRP A O 1
ATOM 1371 N N . TYR A 1 179 ? -7.456 -6.995 -16.311 1.00 95.88 179 TYR A N 1
ATOM 1372 C CA . TYR A 1 179 ? -7.122 -8.245 -15.635 1.00 95.88 179 TYR A CA 1
ATOM 1373 C C . TYR A 1 179 ? -5.862 -8.087 -14.789 1.00 95.88 179 TYR A C 1
ATOM 1375 O O . TYR A 1 179 ? -5.869 -8.383 -13.594 1.00 95.88 179 TYR A O 1
ATOM 1383 N N . GLN A 1 180 ? -4.794 -7.566 -15.389 1.00 95.69 180 GLN A N 1
ATOM 1384 C CA . GLN A 1 180 ? -3.538 -7.339 -14.686 1.00 95.69 180 GLN A CA 1
ATOM 1385 C C . GLN A 1 180 ? -3.736 -6.355 -13.529 1.00 95.69 180 GLN A C 1
ATOM 1387 O O . GLN A 1 180 ? -3.344 -6.641 -12.401 1.00 95.69 180 GLN A O 1
ATOM 1392 N N . MET A 1 181 ? -4.434 -5.247 -13.770 1.00 96.31 181 MET A N 1
ATOM 1393 C CA . MET A 1 181 ? -4.696 -4.224 -12.760 1.00 96.31 181 MET A CA 1
ATOM 1394 C C . MET A 1 181 ? -5.508 -4.753 -11.572 1.00 96.31 181 MET A C 1
ATOM 1396 O O . MET A 1 181 ? -5.118 -4.559 -10.424 1.00 96.31 181 MET A O 1
ATOM 1400 N N . LEU A 1 182 ? -6.641 -5.416 -11.809 1.00 97.00 182 LEU A N 1
ATOM 1401 C CA . LEU A 1 182 ? -7.540 -5.822 -10.726 1.00 97.00 182 LEU A CA 1
ATOM 1402 C C . LEU A 1 182 ? -7.129 -7.145 -10.083 1.00 97.00 182 LEU A C 1
ATOM 1404 O O . LEU A 1 182 ? -7.232 -7.283 -8.865 1.00 97.00 182 LEU A O 1
ATOM 1408 N N . ILE A 1 183 ? -6.671 -8.110 -10.881 1.00 96.50 183 ILE A N 1
ATOM 1409 C CA . ILE A 1 183 ? -6.385 -9.467 -10.413 1.00 96.50 183 ILE A CA 1
ATOM 1410 C C . ILE A 1 183 ? -4.918 -9.597 -10.024 1.00 96.50 183 ILE A C 1
ATOM 1412 O O . ILE A 1 183 ? -4.631 -9.894 -8.871 1.00 96.50 183 ILE A O 1
ATOM 1416 N N . VAL A 1 184 ? -3.979 -9.328 -10.928 1.00 96.00 184 VAL A N 1
ATOM 1417 C CA . VAL A 1 184 ? -2.551 -9.538 -10.626 1.00 96.00 184 VAL A CA 1
ATOM 1418 C C . VAL A 1 184 ? -2.056 -8.533 -9.580 1.00 96.00 184 VAL A C 1
ATOM 1420 O O . VAL A 1 184 ? -1.463 -8.930 -8.579 1.00 96.00 184 VAL A O 1
ATOM 1423 N N . ILE A 1 185 ? -2.359 -7.248 -9.769 1.00 96.00 185 ILE A N 1
ATOM 1424 C CA . ILE A 1 185 ? -1.901 -6.157 -8.895 1.00 96.00 185 ILE A CA 1
ATOM 1425 C C . ILE A 1 185 ? -2.861 -5.945 -7.724 1.00 96.00 185 ILE A C 1
ATOM 1427 O O . ILE A 1 185 ? -2.457 -5.966 -6.561 1.00 96.00 185 ILE A O 1
ATOM 1431 N N . GLY A 1 186 ? -4.155 -5.794 -8.016 1.00 97.00 186 GLY A N 1
ATOM 1432 C CA . GLY A 1 186 ? -5.184 -5.571 -7.004 1.00 97.00 186 GLY A CA 1
ATOM 1433 C C . GLY A 1 186 ? -5.290 -6.719 -5.998 1.00 97.00 186 GLY A C 1
ATOM 1434 O O . GLY A 1 186 ? -5.232 -6.472 -4.798 1.00 97.00 186 GLY A O 1
ATOM 1435 N N . VAL A 1 187 ? -5.392 -7.982 -6.425 1.00 96.44 187 VAL A N 1
ATOM 1436 C CA . VAL A 1 187 ? -5.432 -9.115 -5.472 1.00 96.44 187 VAL A CA 1
ATOM 1437 C C . VAL A 1 187 ? -4.045 -9.381 -4.876 1.00 96.44 187 VAL A C 1
ATOM 1439 O O . VAL A 1 187 ? -3.954 -9.676 -3.681 1.00 96.44 187 VAL A O 1
ATOM 1442 N N . GLY A 1 188 ? -2.972 -9.200 -5.657 1.00 95.94 188 GLY A N 1
ATOM 1443 C CA . GLY A 1 188 ? -1.577 -9.393 -5.230 1.00 95.94 188 GLY A CA 1
ATOM 1444 C C . GLY A 1 188 ? -1.168 -8.593 -3.991 1.00 95.94 188 GLY A C 1
ATOM 1445 O O . GLY A 1 188 ? -0.343 -9.052 -3.208 1.00 95.94 188 GLY A O 1
ATOM 1446 N N . ARG A 1 189 ? -1.809 -7.447 -3.734 1.00 95.38 189 ARG A N 1
ATOM 1447 C CA . ARG A 1 189 ? -1.547 -6.607 -2.547 1.00 95.38 189 ARG A CA 1
ATOM 1448 C C . ARG A 1 189 ? -2.279 -7.025 -1.263 1.00 95.38 189 ARG A C 1
ATOM 1450 O O . ARG A 1 189 ? -1.961 -6.525 -0.181 1.00 95.38 189 ARG A O 1
ATOM 1457 N N . LEU A 1 190 ? -3.296 -7.895 -1.336 1.00 98.12 190 LEU A N 1
ATOM 1458 C CA . LEU A 1 190 ? -4.084 -8.304 -0.160 1.00 98.12 190 LEU A CA 1
ATOM 1459 C C . LEU A 1 190 ? -3.232 -8.937 0.959 1.00 98.12 190 LEU A C 1
ATOM 1461 O O . LEU A 1 190 ? -3.525 -8.673 2.132 1.00 98.12 190 LEU A O 1
ATOM 1465 N N . PRO A 1 191 ? -2.172 -9.716 0.667 1.00 98.44 191 P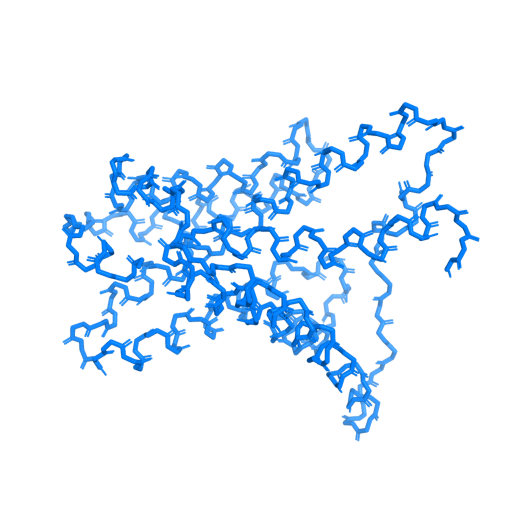RO A N 1
ATOM 1466 C CA . PRO A 1 191 ? -1.224 -10.185 1.675 1.00 98.44 191 PRO A CA 1
ATOM 1467 C C . PRO A 1 191 ? -0.574 -9.059 2.498 1.00 98.44 191 PRO A C 1
ATOM 1469 O O . PRO A 1 191 ? -0.439 -9.197 3.718 1.00 98.44 191 PRO A O 1
ATOM 1472 N N . PHE A 1 192 ? -0.245 -7.913 1.893 1.00 98.25 192 PHE A N 1
ATOM 1473 C CA . PHE A 1 192 ? 0.339 -6.766 2.608 1.00 98.25 192 PHE A CA 1
ATOM 1474 C C . PHE A 1 192 ? -0.701 -6.085 3.508 1.00 98.25 192 PHE A C 1
ATOM 1476 O O . PHE A 1 192 ? -0.449 -5.820 4.686 1.00 98.25 192 PHE A O 1
ATOM 1483 N N . THR A 1 193 ? -1.930 -5.935 3.009 1.00 97.56 193 THR A N 1
ATOM 1484 C CA . THR A 1 193 ? -3.076 -5.454 3.798 1.00 97.56 193 THR A CA 1
ATOM 1485 C C . THR A 1 193 ? -3.390 -6.380 4.980 1.00 97.56 193 THR A C 1
ATOM 1487 O O . THR A 1 193 ? -3.698 -5.926 6.088 1.00 97.56 193 THR A O 1
ATOM 1490 N N . TYR A 1 194 ? -3.258 -7.696 4.794 1.00 97.25 194 TYR A N 1
ATOM 1491 C CA 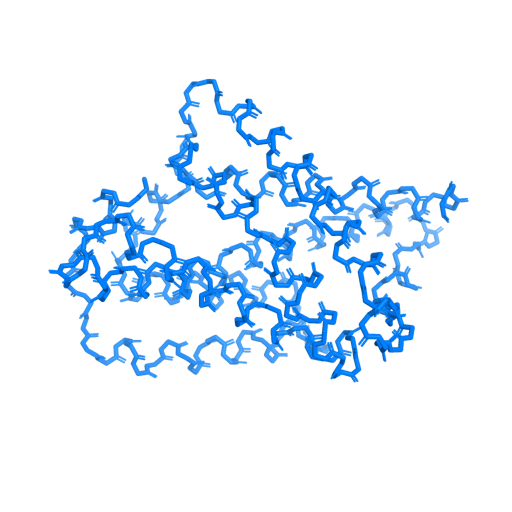. TYR A 1 194 ? -3.349 -8.679 5.873 1.00 97.25 194 TYR A CA 1
ATOM 1492 C C . TYR A 1 194 ? -2.282 -8.434 6.950 1.00 97.25 194 TYR A C 1
ATOM 1494 O O . TYR A 1 194 ? -2.617 -8.429 8.145 1.00 97.25 194 TYR A O 1
ATOM 1502 N N . ALA A 1 195 ? -1.034 -8.162 6.550 1.00 97.81 195 ALA A N 1
ATOM 1503 C CA . ALA A 1 195 ? 0.063 -7.897 7.476 1.00 97.81 195 ALA A CA 1
ATOM 1504 C C . ALA A 1 195 ? -0.249 -6.721 8.413 1.00 97.81 195 ALA A C 1
ATOM 1506 O O . ALA A 1 195 ? -0.005 -6.851 9.613 1.00 97.81 195 ALA A O 1
ATOM 1507 N N . TRP A 1 196 ? -0.899 -5.647 7.939 1.00 97.50 196 TRP A N 1
ATOM 1508 C CA . TRP A 1 196 ? -1.282 -4.507 8.792 1.00 97.50 196 TRP A CA 1
ATOM 1509 C C . TRP A 1 196 ? -2.085 -4.921 10.034 1.00 97.50 196 TRP A C 1
ATOM 1511 O O . TRP A 1 196 ? -1.865 -4.443 11.153 1.00 97.50 196 TRP A O 1
ATOM 1521 N N . THR A 1 197 ? -3.049 -5.830 9.858 1.00 95.38 197 THR A N 1
ATOM 1522 C CA . THR A 1 197 ? -3.914 -6.270 10.964 1.00 95.38 197 THR A CA 1
ATOM 1523 C C . THR A 1 197 ? -3.203 -7.218 11.919 1.00 95.38 197 THR A C 1
ATOM 1525 O O . THR A 1 197 ? -3.445 -7.157 13.130 1.00 95.38 197 THR A O 1
ATOM 1528 N N . LYS A 1 198 ? -2.306 -8.065 11.403 1.00 96.50 198 LYS A N 1
ATOM 1529 C CA . LYS A 1 198 ? -1.566 -9.047 12.204 1.00 96.50 198 LYS A CA 1
ATOM 1530 C C . LYS A 1 198 ? -0.439 -8.419 13.009 1.00 96.50 198 LYS A C 1
ATOM 1532 O O . LYS A 1 198 ? -0.251 -8.800 14.163 1.00 96.50 198 LYS A O 1
ATOM 1537 N N . THR A 1 199 ? 0.252 -7.430 12.451 1.00 97.12 199 THR A N 1
ATOM 1538 C CA . THR A 1 199 ? 1.321 -6.696 13.147 1.00 97.12 199 THR A CA 1
ATOM 1539 C C . THR A 1 199 ? 0.795 -5.549 14.009 1.00 97.12 199 THR A C 1
ATOM 1541 O O . THR A 1 199 ? 1.530 -5.030 14.852 1.00 97.12 199 THR A O 1
ATOM 1544 N N . ASP A 1 200 ? -0.487 -5.186 13.848 1.00 96.25 200 ASP A N 1
ATOM 1545 C CA . ASP A 1 200 ? -1.147 -4.068 14.534 1.00 96.25 200 ASP A CA 1
ATOM 1546 C C . ASP A 1 200 ? -0.533 -2.687 14.197 1.00 96.25 200 ASP A C 1
ATOM 1548 O O . ASP A 1 200 ? -0.626 -1.744 14.997 1.00 96.25 200 ASP A O 1
ATOM 1552 N N . SER A 1 201 ? 0.069 -2.577 13.006 1.00 97.62 201 SER A N 1
ATOM 1553 C CA . SER A 1 201 ? 0.813 -1.414 12.505 1.00 97.62 201 SER A CA 1
ATOM 1554 C C . SER A 1 201 ? 0.931 -1.438 10.973 1.00 97.62 201 SER A C 1
ATOM 1556 O O . SER A 1 201 ? 1.110 -2.508 10.388 1.00 97.62 201 SER A O 1
ATOM 1558 N N . LEU A 1 202 ? 0.904 -0.269 10.323 1.00 98.06 202 LEU A N 1
ATOM 1559 C CA . LEU A 1 202 ? 1.147 -0.144 8.878 1.00 98.06 202 LEU A CA 1
ATOM 1560 C C . LEU A 1 202 ? 2.548 -0.621 8.482 1.00 98.06 202 LEU A C 1
ATOM 1562 O O . LEU A 1 202 ? 2.708 -1.182 7.400 1.00 98.06 202 LEU A O 1
ATOM 1566 N N . TRP A 1 203 ? 3.531 -0.522 9.389 1.00 98.19 203 TRP A N 1
ATOM 1567 C CA . TRP A 1 203 ? 4.891 -1.017 9.150 1.00 98.19 203 TRP A CA 1
ATOM 1568 C C . TRP A 1 203 ? 4.936 -2.484 8.721 1.00 98.19 203 TRP A C 1
ATOM 1570 O O . TRP A 1 203 ? 5.822 -2.860 7.966 1.00 98.19 203 TRP A O 1
ATOM 1580 N N . GLY A 1 204 ? 3.978 -3.313 9.154 1.00 98.06 204 GLY A N 1
ATOM 1581 C CA . GLY A 1 204 ? 3.949 -4.719 8.749 1.00 98.06 204 GLY A CA 1
ATOM 1582 C C . GLY A 1 204 ? 3.739 -4.914 7.249 1.00 98.06 204 GLY A C 1
ATOM 1583 O O . GLY A 1 204 ? 4.399 -5.756 6.654 1.00 98.06 204 GLY A O 1
ATOM 1584 N N . GLY A 1 205 ? 2.836 -4.139 6.646 1.00 98.19 205 GLY A N 1
ATOM 1585 C CA . GLY A 1 205 ? 2.594 -4.198 5.202 1.00 98.19 205 GLY A CA 1
ATOM 1586 C C . GLY A 1 205 ? 3.655 -3.433 4.429 1.00 98.19 205 GLY A C 1
ATOM 1587 O O . GLY A 1 205 ? 4.172 -3.974 3.469 1.00 98.19 205 GLY A O 1
ATOM 1588 N N . ILE A 1 206 ? 4.088 -2.270 4.931 1.00 98.69 206 ILE A N 1
ATOM 1589 C CA . ILE A 1 206 ? 5.200 -1.495 4.355 1.00 98.69 206 ILE A CA 1
ATOM 1590 C C . ILE A 1 206 ? 6.462 -2.341 4.207 1.00 98.69 206 ILE A C 1
ATOM 1592 O O . ILE A 1 206 ? 7.023 -2.419 3.122 1.00 98.69 206 ILE A O 1
ATOM 1596 N N . ILE A 1 207 ? 6.902 -3.003 5.280 1.00 98.50 207 ILE A N 1
ATOM 1597 C CA . ILE A 1 207 ? 8.107 -3.836 5.228 1.00 98.50 207 ILE A CA 1
ATOM 1598 C C . ILE A 1 207 ? 7.890 -5.017 4.278 1.00 98.50 207 ILE A C 1
ATOM 1600 O O . ILE A 1 207 ? 8.780 -5.322 3.493 1.00 98.50 207 ILE A O 1
ATOM 1604 N N . ALA A 1 208 ? 6.722 -5.671 4.327 1.00 98.50 208 ALA A N 1
ATOM 1605 C CA . ALA A 1 208 ? 6.422 -6.785 3.430 1.00 98.50 208 ALA A CA 1
ATOM 1606 C C . ALA A 1 208 ? 6.450 -6.356 1.955 1.00 98.50 208 ALA A C 1
ATOM 1608 O O . ALA A 1 208 ? 7.081 -7.029 1.153 1.00 98.50 208 ALA A O 1
ATOM 1609 N N . HIS A 1 209 ? 5.814 -5.234 1.626 1.00 98.44 209 HIS A N 1
ATOM 1610 C CA . HIS A 1 209 ? 5.696 -4.704 0.274 1.00 98.44 209 HIS A CA 1
ATOM 1611 C C . HIS A 1 209 ? 7.057 -4.245 -0.266 1.00 98.44 209 HIS A C 1
ATOM 1613 O O . HIS A 1 209 ? 7.475 -4.700 -1.323 1.00 98.44 209 HIS A O 1
ATOM 1619 N N . VAL A 1 210 ? 7.810 -3.446 0.501 1.00 98.38 210 VAL A N 1
ATOM 1620 C CA . VAL A 1 210 ? 9.153 -2.994 0.096 1.00 98.38 210 VAL A CA 1
ATOM 1621 C C . VAL A 1 210 ? 10.092 -4.175 -0.138 1.00 98.38 210 VAL A C 1
ATOM 1623 O O . VAL A 1 210 ? 10.799 -4.207 -1.140 1.00 98.38 210 VAL A O 1
ATOM 1626 N N . VAL A 1 211 ? 10.103 -5.164 0.763 1.00 98.38 211 VAL A N 1
ATOM 1627 C CA . VAL A 1 211 ? 10.952 -6.354 0.597 1.00 98.38 211 VAL A CA 1
ATOM 1628 C C . VAL A 1 211 ? 10.510 -7.178 -0.609 1.00 98.38 211 VAL A C 1
ATOM 1630 O O . VAL A 1 211 ? 11.362 -7.612 -1.376 1.00 98.38 211 VAL A O 1
ATOM 1633 N N . TYR A 1 212 ? 9.204 -7.382 -0.784 1.00 97.94 212 TYR A N 1
ATOM 1634 C CA . TYR A 1 212 ? 8.641 -8.106 -1.922 1.00 97.94 212 TYR A CA 1
ATOM 1635 C C . TYR A 1 212 ? 9.070 -7.488 -3.265 1.00 97.94 212 TYR A C 1
ATOM 1637 O O . TYR A 1 212 ? 9.562 -8.195 -4.141 1.00 97.94 212 TYR A O 1
ATOM 1645 N N . ASP A 1 213 ? 8.984 -6.170 -3.405 1.00 95.81 213 ASP A N 1
ATOM 1646 C CA . ASP A 1 213 ? 9.379 -5.494 -4.641 1.00 95.81 213 ASP A CA 1
ATOM 1647 C C . ASP A 1 213 ? 10.901 -5.481 -4.831 1.00 95.81 213 ASP A C 1
ATOM 1649 O O . ASP A 1 213 ? 11.407 -5.761 -5.919 1.00 95.81 213 ASP A O 1
ATOM 1653 N N . PHE A 1 214 ? 11.671 -5.233 -3.769 1.00 96.62 214 PHE A N 1
ATOM 1654 C CA . PHE A 1 214 ? 13.135 -5.150 -3.866 1.00 96.62 214 PHE A CA 1
ATOM 1655 C C . PHE A 1 214 ? 13.792 -6.492 -4.180 1.00 96.62 214 PHE A C 1
ATOM 1657 O O . PHE A 1 214 ? 14.846 -6.520 -4.815 1.00 96.62 214 PHE A O 1
ATOM 1664 N N . LEU A 1 215 ? 13.164 -7.600 -3.790 1.00 95.88 215 LEU A N 1
ATOM 1665 C CA . LEU A 1 215 ? 13.579 -8.944 -4.189 1.00 95.88 215 LEU A CA 1
ATOM 1666 C C . LEU A 1 215 ? 13.478 -9.174 -5.709 1.00 95.88 215 LEU A C 1
ATOM 1668 O O . LEU A 1 215 ? 14.137 -10.082 -6.205 1.00 95.88 215 LEU A O 1
ATOM 1672 N N . ILE A 1 216 ? 12.713 -8.357 -6.446 1.00 92.19 216 ILE A N 1
ATOM 1673 C CA . ILE A 1 216 ? 12.690 -8.338 -7.920 1.00 92.19 216 ILE A CA 1
ATOM 1674 C C . ILE A 1 216 ? 13.583 -7.211 -8.455 1.00 92.19 216 ILE A C 1
ATOM 1676 O O . ILE A 1 216 ? 14.418 -7.444 -9.327 1.00 92.19 216 ILE A O 1
ATOM 1680 N N . PHE A 1 217 ? 13.444 -5.990 -7.928 1.00 92.81 217 PHE A N 1
ATOM 1681 C CA . PHE A 1 217 ? 14.125 -4.813 -8.477 1.00 92.81 217 PHE A CA 1
ATOM 1682 C C . PHE A 1 217 ? 15.648 -4.902 -8.386 1.00 92.81 217 PHE A C 1
ATOM 1684 O O . PHE A 1 217 ? 16.330 -4.470 -9.311 1.00 92.81 217 PHE A O 1
ATOM 1691 N N . ILE A 1 218 ? 16.194 -5.460 -7.299 1.00 93.38 218 ILE A N 1
ATOM 1692 C CA . ILE A 1 218 ? 17.647 -5.570 -7.116 1.00 93.38 218 ILE A CA 1
ATOM 1693 C C . ILE A 1 218 ? 18.261 -6.544 -8.141 1.00 93.38 218 ILE A C 1
ATOM 1695 O O . ILE A 1 218 ? 19.191 -6.129 -8.832 1.00 93.38 218 ILE A O 1
ATOM 1699 N N . PRO A 1 219 ? 17.762 -7.788 -8.314 1.00 91.56 219 PRO A N 1
ATOM 1700 C CA . PRO A 1 219 ? 18.236 -8.679 -9.377 1.00 91.56 219 PRO A CA 1
ATOM 1701 C C . PRO A 1 219 ? 18.174 -8.079 -10.787 1.00 91.56 219 PRO A C 1
ATOM 1703 O O . PRO A 1 219 ? 19.163 -8.151 -11.514 1.00 91.56 219 PRO A O 1
ATOM 1706 N N . VAL A 1 220 ? 17.059 -7.429 -11.141 1.00 89.12 220 VAL A N 1
ATOM 1707 C CA . VAL A 1 220 ? 16.892 -6.753 -12.442 1.00 89.12 220 VAL A CA 1
ATOM 1708 C C . VAL A 1 220 ? 17.929 -5.642 -12.615 1.00 89.12 220 VAL A C 1
ATOM 1710 O O . VAL A 1 220 ? 18.606 -5.558 -13.635 1.00 89.12 220 VAL A O 1
ATOM 1713 N N . MET A 1 221 ? 18.118 -4.812 -11.588 1.00 89.50 221 MET A N 1
ATOM 1714 C CA . MET A 1 221 ? 19.111 -3.733 -11.583 1.00 89.50 221 MET A CA 1
ATOM 1715 C C . MET A 1 221 ? 20.551 -4.255 -11.708 1.00 89.50 221 MET A C 1
ATOM 1717 O O . MET A 1 221 ? 21.409 -3.568 -12.260 1.00 89.50 221 MET A O 1
ATOM 1721 N N . MET A 1 222 ? 20.823 -5.462 -11.205 1.00 88.50 222 MET A N 1
ATOM 1722 C CA . MET A 1 222 ? 22.115 -6.143 -11.327 1.00 88.50 222 MET A CA 1
ATOM 1723 C C . MET A 1 222 ? 22.283 -6.905 -12.652 1.00 88.50 222 MET A C 1
ATOM 1725 O O . MET A 1 222 ? 23.372 -7.420 -12.903 1.00 88.50 222 MET A O 1
ATOM 1729 N N . GLY A 1 223 ? 21.241 -6.996 -13.486 1.00 85.31 223 GLY A N 1
ATOM 1730 C CA . GLY A 1 223 ? 21.260 -7.747 -14.744 1.00 85.31 223 GLY A CA 1
ATOM 1731 C C . GLY A 1 223 ? 21.351 -9.265 -14.560 1.00 85.31 223 GLY A C 1
ATOM 1732 O O . GLY A 1 223 ? 21.901 -9.950 -15.420 1.00 85.31 223 GLY A O 1
ATOM 1733 N N . VAL A 1 224 ? 20.874 -9.790 -13.425 1.00 85.56 224 VAL A N 1
ATOM 1734 C CA . VAL A 1 224 ? 20.881 -11.236 -13.117 1.00 85.56 224 VAL A CA 1
ATOM 1735 C C . VAL A 1 224 ? 19.492 -11.881 -13.215 1.00 85.56 224 VAL A C 1
ATOM 1737 O O . VAL A 1 224 ? 19.351 -13.072 -12.937 1.00 85.56 224 VAL A O 1
ATOM 1740 N N . LEU A 1 225 ? 18.484 -11.093 -13.595 1.00 77.62 225 LEU A N 1
ATOM 1741 C CA . LEU A 1 225 ? 17.113 -11.486 -13.915 1.00 77.62 225 LEU A CA 1
ATOM 1742 C C . LEU A 1 225 ? 16.629 -10.630 -15.087 1.00 77.62 225 LEU A C 1
ATOM 1744 O O . LEU A 1 225 ? 15.998 -11.211 -15.993 1.00 77.62 225 LEU A O 1
#

Organism: NCBI:txid759620